Protein AF-A0AAW6WTD7-F1 (afdb_monomer_lite)

Sequence (262 aa):
MKETPKGSESLPPLLDGSRTNKSDFEWIEYFNRTVDDARLFCNLTRDSELQEECISRLREMRRECAEVKKNALDQVNEDFANILLGFECVVDSLRHELRMWIALKEGQPDAAWDRLISAQEAGRAAVRAHQGFSALTEHVERLDCIEKVVFPPQVFVSTGFIVGSQECSICGTEYGDCDHLEGIPYNGEFCLVLPKRTAIDHVAIVDDPRDRRCRITTVPTDQGSRNRMTWKLESSASGSTGSMAATGRILIASSTGSGDDI

Radius of gyration: 22.53 Å; chains: 1; bounding box: 50×73×54 Å

Foldseek 3Di:
DDDDDDDPPDDDDDDDDDLDDDDLVRLVVSLVVLLVVLVVLLDLPHDLVVLVVSLVSLVVNLVSLVVVLVVCLVVVNQQSLLLSLLSNLSSLLSSLSSVLSVCVVVVNNLSSVLSLLRNLVSLVLSVQSHVVSVVSVVVSVVSVVCCPPVWDDFWAKEWDKDFPFKAWPVPRDTPPVDPADASHDTSNDGTHIHTPPIDTDDMDTDDDYPRPNQTQQWDQDPQAIAGRGPRDHDHDDDDDDDDPDPPRPGPPDDPPPPDDDD

Structure (mmCIF, N/CA/C/O backbone):
data_AF-A0AAW6WTD7-F1
#
_entry.id   AF-A0AAW6WTD7-F1
#
loop_
_atom_site.group_PDB
_atom_site.id
_atom_site.type_symbol
_atom_site.label_atom_id
_atom_site.label_alt_id
_atom_site.label_comp_id
_atom_site.label_asym_id
_atom_site.label_entity_id
_atom_site.label_seq_id
_atom_site.pdbx_PDB_ins_code
_atom_site.Cartn_x
_atom_site.Cartn_y
_atom_site.Cartn_z
_atom_site.occupancy
_atom_site.B_iso_or_equiv
_atom_site.auth_seq_id
_atom_site.auth_comp_id
_atom_site.auth_asym_id
_atom_site.auth_atom_id
_atom_site.pdbx_PDB_model_num
ATOM 1 N N . MET A 1 1 ? 32.749 42.446 -4.465 1.00 40.12 1 MET A N 1
ATOM 2 C CA . MET A 1 1 ? 31.403 42.324 -3.868 1.00 40.12 1 MET A CA 1
ATOM 3 C C . MET A 1 1 ? 30.496 41.664 -4.890 1.00 40.12 1 MET A C 1
ATOM 5 O O . MET A 1 1 ? 30.138 42.300 -5.870 1.00 40.12 1 MET A O 1
ATOM 9 N N . LYS A 1 2 ? 30.234 40.367 -4.730 1.00 39.62 2 LYS A N 1
ATOM 10 C CA . LYS A 1 2 ? 29.165 39.652 -5.432 1.00 39.62 2 LYS A CA 1
ATOM 11 C C . LYS A 1 2 ? 28.368 38.963 -4.337 1.00 39.62 2 LYS A C 1
ATOM 13 O O . LYS A 1 2 ? 28.913 38.117 -3.635 1.00 39.62 2 LYS A O 1
ATOM 18 N N . GLU A 1 3 ? 27.157 39.451 -4.128 1.00 35.62 3 GLU A N 1
ATOM 19 C CA . GLU A 1 3 ? 26.216 38.931 -3.148 1.00 35.62 3 GLU A CA 1
ATOM 20 C C . GLU A 1 3 ? 25.732 37.552 -3.603 1.00 35.62 3 GLU A C 1
ATOM 22 O O . GLU A 1 3 ? 25.324 37.362 -4.749 1.00 35.62 3 GLU A O 1
ATOM 27 N N . THR A 1 4 ? 25.838 36.578 -2.709 1.00 35.97 4 THR A N 1
ATOM 28 C CA . THR A 1 4 ? 25.211 35.262 -2.819 1.00 35.97 4 THR A CA 1
ATOM 29 C C . THR A 1 4 ? 23.729 35.380 -2.455 1.00 35.97 4 THR A C 1
ATOM 31 O O . THR A 1 4 ? 23.409 36.031 -1.455 1.00 35.97 4 THR A O 1
ATOM 34 N N . PRO A 1 5 ? 22.803 34.748 -3.197 1.00 40.75 5 PRO A N 1
ATOM 35 C CA . PRO A 1 5 ? 21.407 34.742 -2.802 1.00 40.75 5 PRO A CA 1
ATOM 36 C C . PRO A 1 5 ? 21.217 33.757 -1.644 1.00 40.75 5 PRO A C 1
ATOM 38 O O . PRO A 1 5 ? 21.419 32.551 -1.778 1.00 40.75 5 PRO A O 1
ATOM 41 N N . LYS A 1 6 ? 20.839 34.303 -0.485 1.00 45.38 6 LYS A N 1
ATOM 42 C CA . LYS A 1 6 ? 20.178 33.568 0.595 1.00 45.38 6 LYS A CA 1
ATOM 43 C C . LYS A 1 6 ? 18.791 33.163 0.102 1.00 45.38 6 LYS A C 1
ATOM 45 O O . LYS A 1 6 ? 18.021 34.025 -0.306 1.00 45.38 6 LYS A O 1
ATOM 50 N N . GLY A 1 7 ? 18.485 31.875 0.169 1.00 35.81 7 GLY A N 1
ATOM 51 C CA . GLY A 1 7 ? 17.182 31.343 -0.217 1.00 35.81 7 GLY A CA 1
ATOM 52 C C . GLY A 1 7 ? 17.028 29.873 0.146 1.00 35.81 7 GLY A C 1
ATOM 53 O O . GLY A 1 7 ? 16.634 29.081 -0.696 1.00 35.81 7 GLY A O 1
ATOM 54 N N . SER A 1 8 ? 17.386 29.490 1.374 1.00 37.62 8 SER A N 1
ATOM 55 C CA . SER A 1 8 ? 16.854 28.269 1.982 1.00 37.62 8 SER A CA 1
ATOM 56 C C . SER A 1 8 ? 15.535 28.647 2.656 1.00 37.62 8 SER A 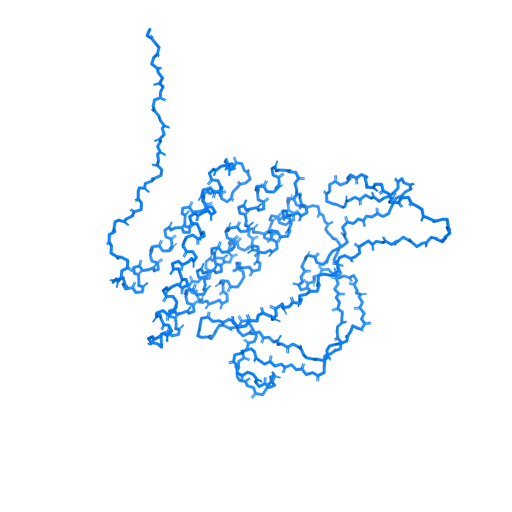C 1
ATOM 58 O O . SER A 1 8 ? 15.515 28.998 3.838 1.00 37.62 8 SER A O 1
ATOM 60 N N . GLU A 1 9 ? 14.443 28.664 1.896 1.00 39.81 9 GLU A N 1
ATOM 61 C CA . GLU A 1 9 ? 13.108 28.639 2.495 1.00 39.81 9 GLU A CA 1
ATOM 62 C C . GLU A 1 9 ? 12.924 27.252 3.112 1.00 39.81 9 GLU A C 1
ATOM 64 O O . GLU A 1 9 ? 12.511 26.297 2.461 1.00 39.81 9 GLU A O 1
ATOM 69 N N . SER A 1 10 ? 13.333 27.126 4.374 1.00 47.53 10 SER A N 1
ATOM 70 C CA . SER A 1 10 ? 12.969 25.991 5.209 1.00 47.53 10 SER A CA 1
ATOM 71 C C . SER A 1 10 ? 11.447 25.889 5.236 1.00 47.53 10 SER A C 1
ATOM 73 O O . SER A 1 10 ? 10.773 26.892 5.489 1.00 47.53 10 SER A O 1
ATOM 75 N N . LEU A 1 11 ? 10.933 24.682 4.996 1.00 45.28 11 LEU A N 1
ATOM 76 C CA . LEU A 1 11 ? 9.529 24.319 5.182 1.00 45.28 11 LEU A CA 1
ATOM 77 C C . LEU A 1 11 ? 8.975 24.915 6.493 1.00 45.28 11 LEU A C 1
ATOM 79 O O . LEU A 1 11 ? 9.713 24.992 7.482 1.00 45.28 11 LEU A O 1
ATOM 83 N N . PRO A 1 12 ? 7.699 25.346 6.512 1.00 36.41 12 PRO A N 1
ATOM 84 C CA . PRO A 1 12 ? 7.117 26.023 7.662 1.00 36.41 12 PRO A CA 1
ATOM 85 C C . PRO A 1 12 ? 7.284 25.181 8.938 1.00 36.41 12 PRO A C 1
ATOM 87 O O . PRO A 1 12 ? 7.131 23.957 8.889 1.00 36.41 12 PRO A O 1
ATOM 90 N N . PRO A 1 13 ? 7.613 25.817 10.077 1.00 38.03 13 PRO A N 1
ATOM 91 C CA . PRO A 1 13 ? 7.869 25.101 11.316 1.00 38.03 13 PRO A CA 1
ATOM 92 C C . PRO A 1 13 ? 6.621 24.334 11.764 1.00 38.03 13 PRO A C 1
ATOM 94 O O . PRO A 1 13 ? 5.505 24.861 11.727 1.00 38.03 13 PRO A O 1
ATOM 97 N N . LEU A 1 14 ? 6.826 23.086 12.203 1.00 48.53 14 LEU A N 1
ATOM 98 C CA . LEU A 1 14 ? 5.798 22.304 12.884 1.00 48.53 14 LEU A CA 1
ATOM 99 C C . LEU A 1 14 ? 5.314 23.072 14.119 1.00 48.53 14 LEU A C 1
ATOM 101 O O . LEU A 1 14 ? 6.116 23.606 14.885 1.00 48.53 14 LEU A O 1
ATOM 105 N N . LEU A 1 15 ? 3.993 23.098 14.295 1.00 48.41 15 LEU A N 1
ATOM 106 C CA . LEU A 1 15 ? 3.326 23.696 15.446 1.00 48.41 15 LEU A CA 1
ATOM 107 C C . LEU A 1 15 ? 3.919 23.183 16.769 1.00 48.41 15 LEU A C 1
ATOM 109 O O . LEU A 1 15 ? 4.105 21.983 16.978 1.00 48.41 15 LEU A O 1
ATOM 113 N N . ASP A 1 16 ? 4.183 24.153 17.634 1.00 44.06 16 ASP A N 1
ATOM 114 C CA . ASP A 1 16 ? 4.734 24.087 18.982 1.00 44.06 16 ASP A CA 1
ATOM 115 C C . ASP A 1 16 ? 3.846 23.295 19.974 1.00 44.06 16 ASP A C 1
ATOM 117 O O . ASP A 1 16 ? 2.627 23.458 20.017 1.00 44.06 16 ASP A O 1
ATOM 121 N N . GLY A 1 17 ? 4.473 22.468 20.820 1.00 43.09 17 GLY A N 1
ATOM 122 C CA . GLY A 1 17 ? 4.348 22.694 22.267 1.00 43.09 17 GLY A CA 1
ATOM 123 C C . GLY A 1 17 ? 3.584 21.719 23.164 1.00 43.09 17 GLY A C 1
ATOM 124 O O . GLY A 1 17 ? 4.051 21.478 24.275 1.00 43.09 17 GLY A O 1
ATOM 125 N N . SER A 1 18 ? 2.454 21.124 22.772 1.00 44.62 18 SER A N 1
ATOM 126 C CA . SER A 1 18 ? 1.682 20.266 23.701 1.00 44.62 18 SER A CA 1
ATOM 127 C C . SER A 1 18 ? 1.165 18.985 23.045 1.00 44.62 18 SER A C 1
ATOM 129 O O . SER A 1 18 ? 0.042 18.878 22.560 1.00 44.62 18 SER A O 1
ATOM 131 N N . ARG A 1 19 ? 2.010 17.949 23.047 1.00 55.81 19 ARG A N 1
ATOM 132 C CA . ARG A 1 19 ? 1.717 16.639 22.433 1.00 55.81 19 ARG A CA 1
ATOM 133 C C . ARG A 1 19 ? 0.694 15.776 23.192 1.00 55.81 19 ARG A C 1
ATOM 135 O O . ARG A 1 19 ? 0.443 14.656 22.772 1.00 55.81 19 ARG A O 1
ATOM 142 N N . THR A 1 20 ? 0.106 16.250 24.292 1.00 55.03 20 THR A N 1
ATOM 143 C CA . THR A 1 20 ? -0.606 15.379 25.249 1.00 55.03 20 THR A CA 1
ATOM 144 C C . THR A 1 20 ? -2.081 15.706 25.485 1.00 55.03 20 THR A C 1
ATOM 146 O O . THR A 1 20 ? -2.680 15.083 26.353 1.00 55.03 20 THR A O 1
ATOM 149 N N . ASN A 1 21 ? -2.694 16.643 24.747 1.00 67.25 21 ASN A N 1
ATOM 150 C CA . ASN A 1 21 ? -4.094 17.020 25.008 1.00 67.25 21 ASN A CA 1
ATOM 151 C C . ASN A 1 21 ? -4.885 17.452 23.759 1.00 67.25 21 ASN A C 1
ATOM 153 O O . ASN A 1 21 ? -5.680 18.385 23.816 1.00 67.25 21 ASN A O 1
ATOM 157 N N . LYS A 1 22 ? -4.631 16.802 22.620 1.00 83.88 22 LYS A N 1
ATOM 158 C CA . LYS A 1 22 ? -5.426 16.995 21.401 1.00 83.88 22 LYS A CA 1
ATOM 159 C C . LYS A 1 22 ? -6.659 16.095 21.434 1.00 83.88 22 LYS A C 1
ATOM 161 O O . LYS A 1 22 ? -6.548 14.917 21.769 1.00 83.88 22 LYS A O 1
ATOM 166 N N . SER A 1 23 ? -7.799 16.647 21.043 1.00 91.88 23 SER A N 1
ATOM 167 C CA . SER A 1 23 ? -9.002 15.893 20.692 1.00 91.88 23 SER A CA 1
ATOM 168 C C . SER A 1 23 ? -8.795 15.056 19.424 1.00 91.88 23 SER A C 1
ATOM 170 O O . SER A 1 23 ? -7.903 15.333 18.617 1.00 91.88 23 SER A O 1
ATOM 172 N N . ASP A 1 24 ? -9.662 14.064 19.212 1.00 93.00 24 ASP A N 1
ATOM 173 C CA . ASP A 1 24 ? -9.665 13.218 18.011 1.00 93.00 24 ASP A CA 1
ATOM 174 C C . ASP A 1 24 ? -9.700 14.066 16.726 1.00 93.00 24 ASP A C 1
ATOM 176 O O . ASP A 1 24 ? -8.956 13.813 15.778 1.00 93.00 24 ASP A O 1
ATOM 180 N N . PHE A 1 25 ? -10.498 15.140 16.722 1.00 94.00 25 PHE A N 1
ATOM 181 C CA . PHE A 1 25 ? -10.607 16.068 15.594 1.00 94.00 25 PHE A CA 1
ATOM 182 C C . PHE A 1 25 ? -9.288 16.799 15.298 1.00 94.00 25 PHE A C 1
ATOM 184 O O . PHE A 1 25 ? -8.865 16.869 14.144 1.00 94.00 25 PHE A O 1
ATOM 191 N N . GLU A 1 26 ? -8.601 17.302 16.326 1.00 94.94 26 GLU A N 1
ATOM 192 C CA . GLU A 1 26 ? -7.315 17.996 16.164 1.00 94.94 26 GLU A CA 1
ATOM 193 C C . GLU A 1 26 ? -6.207 17.056 15.667 1.00 94.94 26 GLU A C 1
ATOM 195 O O . GLU A 1 26 ? -5.309 17.480 14.931 1.00 94.94 26 GLU A O 1
ATOM 200 N N . TRP A 1 27 ? -6.261 15.774 16.044 1.00 95.62 27 TRP A N 1
ATOM 201 C CA . TRP A 1 27 ? -5.379 14.749 15.487 1.00 95.62 27 TRP A CA 1
ATOM 202 C C . TRP A 1 27 ? -5.662 14.495 14.010 1.00 95.62 27 TRP A C 1
ATOM 204 O O . TRP A 1 27 ? -4.731 14.516 13.204 1.00 95.62 27 TRP A O 1
ATOM 214 N N . ILE A 1 28 ? -6.932 14.314 13.644 1.00 96.19 28 ILE A N 1
ATOM 215 C CA . ILE A 1 28 ? -7.353 14.104 12.253 1.00 96.19 28 ILE A CA 1
ATOM 216 C C . ILE A 1 28 ? -6.917 15.283 11.372 1.00 96.19 28 ILE A C 1
ATOM 218 O O . ILE A 1 28 ? -6.338 15.070 10.307 1.00 96.19 28 ILE A O 1
ATOM 222 N N . GLU A 1 29 ? -7.130 16.525 11.814 1.00 95.69 29 GLU A N 1
ATOM 223 C CA . GLU A 1 29 ? -6.722 17.720 11.064 1.00 95.69 29 GLU A CA 1
ATOM 224 C C . GLU A 1 29 ? -5.197 17.791 10.885 1.00 95.69 29 GLU A C 1
ATOM 226 O O . GLU A 1 29 ? -4.693 18.040 9.785 1.00 95.69 29 GLU A O 1
ATOM 231 N N . TYR A 1 30 ? -4.447 17.520 11.955 1.00 95.00 30 TYR A N 1
ATOM 232 C CA . TYR A 1 30 ? -2.987 17.479 11.917 1.00 95.00 30 TYR A CA 1
ATOM 233 C C . TYR A 1 30 ? -2.455 16.441 10.915 1.00 95.00 30 TYR A C 1
ATOM 235 O O . TYR A 1 30 ? -1.546 16.737 10.128 1.00 95.00 30 TYR A O 1
ATOM 243 N N . PHE A 1 31 ? -3.034 15.241 10.918 1.00 96.56 31 PHE A N 1
ATOM 244 C CA . PHE A 1 31 ? -2.653 14.168 10.009 1.00 96.56 31 PHE A CA 1
ATOM 245 C C . PHE A 1 31 ? -3.035 14.473 8.559 1.00 96.56 31 PHE A C 1
ATOM 247 O O . PHE A 1 31 ? -2.198 14.303 7.671 1.00 96.56 31 PHE A O 1
ATOM 254 N N . ASN A 1 32 ? -4.232 15.011 8.314 1.00 96.31 32 ASN A N 1
ATOM 255 C CA . ASN A 1 32 ? -4.661 15.425 6.977 1.00 96.31 32 ASN A CA 1
ATOM 256 C C . ASN A 1 32 ? -3.717 16.466 6.367 1.00 96.31 32 ASN A C 1
ATOM 258 O O . ASN A 1 32 ? -3.263 16.292 5.238 1.00 96.31 32 ASN A O 1
ATOM 262 N N . ARG A 1 33 ? -3.325 17.493 7.133 1.00 95.94 33 ARG A N 1
ATOM 263 C CA . ARG A 1 33 ? -2.370 18.502 6.648 1.00 95.94 33 ARG A CA 1
ATOM 264 C C . ARG A 1 33 ? -1.026 17.885 6.254 1.00 95.94 33 ARG A C 1
ATOM 266 O O . ARG A 1 33 ? -0.450 18.247 5.234 1.00 95.94 33 ARG A O 1
ATOM 273 N N . THR A 1 34 ? -0.536 16.930 7.042 1.00 95.06 34 THR A N 1
ATOM 274 C CA . THR A 1 34 ? 0.733 16.245 6.751 1.00 95.06 34 THR A CA 1
ATOM 275 C C . THR A 1 34 ? 0.638 15.378 5.491 1.00 95.06 34 THR A C 1
ATOM 277 O O . THR A 1 34 ? 1.577 15.331 4.696 1.00 95.06 34 THR A O 1
ATOM 280 N N . VAL A 1 35 ? -0.507 14.725 5.279 1.00 95.88 35 VAL A N 1
ATOM 281 C CA . VAL A 1 35 ? -0.815 13.959 4.062 1.00 95.88 35 VAL A CA 1
ATOM 282 C C . VAL A 1 35 ? -0.861 14.863 2.830 1.00 95.88 35 VAL A C 1
ATOM 284 O O . VAL A 1 35 ? -0.268 14.522 1.804 1.00 95.88 35 VAL A O 1
ATOM 287 N N . ASP A 1 36 ? -1.515 16.020 2.921 1.00 94.94 36 ASP A N 1
ATOM 288 C CA . ASP A 1 36 ? -1.628 16.957 1.801 1.00 94.94 36 ASP A CA 1
ATOM 289 C C . ASP A 1 36 ? -0.276 17.566 1.410 1.00 94.94 36 ASP A C 1
ATOM 291 O O . ASP A 1 36 ? 0.057 17.597 0.222 1.00 94.94 36 ASP A O 1
ATOM 295 N N . ASP A 1 37 ? 0.557 17.929 2.389 1.00 94.94 37 ASP A N 1
ATOM 296 C CA . ASP A 1 37 ? 1.942 18.346 2.145 1.00 94.94 37 ASP A CA 1
ATOM 297 C C . ASP A 1 37 ? 2.735 17.258 1.400 1.00 94.94 37 ASP A C 1
ATOM 299 O O . ASP A 1 37 ? 3.458 17.536 0.439 1.00 94.94 37 ASP A O 1
ATOM 303 N N . ALA A 1 38 ? 2.603 15.999 1.828 1.00 96.81 38 ALA A N 1
ATOM 304 C CA . ALA A 1 38 ? 3.354 14.883 1.261 1.00 96.81 38 ALA A CA 1
ATOM 305 C C . ALA A 1 38 ? 2.978 14.580 -0.199 1.00 96.81 38 ALA A C 1
ATOM 307 O O . ALA A 1 38 ? 3.836 14.216 -1.013 1.00 96.81 38 ALA A O 1
ATOM 308 N N . ARG A 1 39 ? 1.709 14.782 -0.569 1.00 94.62 39 ARG A N 1
ATOM 309 C CA . ARG A 1 39 ? 1.214 14.571 -1.941 1.00 94.62 39 ARG A CA 1
ATOM 310 C C . ARG A 1 39 ? 1.928 15.445 -2.972 1.00 94.62 39 ARG A C 1
ATOM 312 O O . ARG A 1 39 ? 2.107 15.010 -4.110 1.00 94.62 39 ARG A O 1
ATOM 319 N N . LEU A 1 40 ? 2.416 16.627 -2.590 1.00 95.19 40 LEU A N 1
ATOM 320 C CA . LEU A 1 40 ? 3.172 17.516 -3.484 1.00 95.19 40 LEU A CA 1
ATOM 321 C C . LEU A 1 40 ? 4.446 16.855 -4.041 1.00 95.19 40 LEU A C 1
ATOM 323 O O . LEU A 1 40 ? 4.872 17.156 -5.166 1.00 95.19 40 LEU A O 1
ATOM 327 N N . PHE A 1 41 ? 5.026 15.926 -3.278 1.00 97.81 41 PHE A N 1
ATOM 328 C CA . PHE A 1 41 ? 6.267 15.226 -3.603 1.00 97.81 41 PHE A CA 1
ATOM 329 C C . PHE A 1 41 ? 6.052 13.907 -4.362 1.00 97.81 41 PHE A C 1
ATOM 331 O O . PHE A 1 41 ? 7.014 13.343 -4.885 1.00 97.81 41 PHE A O 1
ATOM 338 N N . CYS A 1 42 ? 4.806 13.441 -4.490 1.00 96.31 42 CYS A N 1
ATOM 339 C CA . CYS A 1 42 ? 4.419 12.170 -5.115 1.00 96.31 42 CYS A CA 1
ATOM 340 C C . CYS A 1 42 ? 4.441 12.224 -6.658 1.00 96.31 42 CYS A C 1
ATOM 342 O O . CYS A 1 42 ? 3.468 11.902 -7.335 1.00 96.31 42 CYS A O 1
ATOM 344 N N . ASN A 1 43 ? 5.553 12.691 -7.228 1.00 95.81 43 ASN A N 1
ATOM 345 C CA . ASN A 1 43 ? 5.767 12.814 -8.667 1.00 95.81 43 ASN A CA 1
ATOM 346 C C . ASN A 1 43 ? 7.216 12.474 -9.034 1.00 95.81 43 ASN A C 1
ATOM 348 O O . ASN A 1 43 ? 8.147 12.880 -8.337 1.00 95.81 43 ASN A O 1
ATOM 352 N N . LEU A 1 44 ? 7.413 11.817 -10.182 1.00 97.31 44 LEU A N 1
ATOM 353 C CA . LEU A 1 44 ? 8.738 11.413 -10.673 1.00 97.31 44 LEU A CA 1
ATOM 354 C C . LEU A 1 44 ? 9.723 12.587 -10.798 1.00 97.31 44 LEU A C 1
ATOM 356 O O . LEU A 1 44 ? 10.910 12.422 -10.552 1.00 97.31 44 LEU A O 1
ATOM 360 N N . THR A 1 45 ? 9.247 13.769 -11.185 1.00 97.56 45 THR A N 1
ATOM 361 C CA . THR A 1 45 ? 10.091 14.935 -11.498 1.00 97.56 45 THR A CA 1
ATOM 362 C C . THR A 1 45 ? 10.515 15.755 -10.283 1.00 97.56 45 THR A C 1
ATOM 364 O O . THR A 1 45 ? 11.263 16.718 -10.433 1.00 97.56 45 THR A O 1
ATOM 367 N N . ARG A 1 46 ? 10.029 15.422 -9.083 1.00 97.94 46 ARG A N 1
ATOM 368 C CA . ARG A 1 46 ? 10.409 16.130 -7.853 1.00 97.94 46 ARG A CA 1
ATOM 369 C C . ARG A 1 46 ? 11.849 15.818 -7.479 1.00 97.94 46 ARG A C 1
ATOM 371 O O . ARG A 1 46 ? 12.390 14.814 -7.919 1.00 97.94 46 ARG A O 1
ATOM 378 N N . ASP A 1 47 ? 12.468 16.672 -6.680 1.00 98.31 47 ASP A N 1
ATOM 379 C CA . ASP A 1 47 ? 13.822 16.429 -6.188 1.00 98.31 47 ASP A CA 1
ATOM 380 C C . ASP A 1 47 ? 13.863 15.210 -5.243 1.00 98.31 47 ASP A C 1
ATOM 382 O O . ASP A 1 47 ? 12.915 14.977 -4.492 1.00 98.31 47 ASP A O 1
ATOM 386 N N . SER A 1 48 ? 14.919 14.396 -5.323 1.00 98.44 48 SER A N 1
ATOM 387 C CA . SER A 1 48 ? 15.029 13.169 -4.519 1.00 98.44 48 SER A CA 1
ATOM 388 C C . SER A 1 48 ? 15.338 13.443 -3.047 1.00 98.44 48 SER A C 1
ATOM 390 O O . SER A 1 48 ? 14.826 12.721 -2.196 1.00 98.44 48 SER A O 1
ATOM 392 N N . GLU A 1 49 ? 16.122 14.477 -2.732 1.00 98.25 49 GLU A N 1
ATOM 393 C CA . GLU A 1 49 ? 16.439 14.841 -1.345 1.00 98.25 49 GLU A CA 1
ATOM 394 C C . GLU A 1 49 ? 15.165 15.312 -0.635 1.00 98.25 49 GLU A C 1
ATOM 396 O O . GLU A 1 49 ? 14.825 14.803 0.433 1.00 98.25 49 GLU A O 1
ATOM 401 N N . LEU A 1 50 ? 14.365 16.158 -1.294 1.00 98.31 50 LEU A N 1
ATOM 402 C CA . LEU A 1 50 ? 13.060 16.588 -0.774 1.00 98.31 50 LEU A CA 1
ATOM 403 C C . LEU A 1 50 ? 12.067 15.424 -0.600 1.00 98.31 50 LEU A C 1
ATOM 405 O O . LEU A 1 50 ? 11.260 15.418 0.333 1.00 98.31 50 LEU A O 1
ATOM 409 N N . GLN A 1 51 ? 12.105 14.421 -1.482 1.00 98.56 51 GLN A N 1
ATOM 410 C CA . GLN A 1 51 ? 11.289 13.213 -1.319 1.00 98.56 51 GLN A CA 1
ATOM 411 C C . GLN A 1 51 ? 11.732 12.382 -0.105 1.00 98.56 51 GLN A C 1
ATOM 413 O O . GLN A 1 51 ? 10.873 11.887 0.625 1.00 98.56 51 GLN A O 1
ATOM 418 N N . GLU A 1 52 ? 13.035 12.257 0.158 1.00 98.50 52 GLU A N 1
ATOM 419 C CA . GLU A 1 52 ? 13.556 11.562 1.346 1.00 98.50 52 GLU A CA 1
ATOM 420 C C . GLU A 1 52 ? 13.250 12.306 2.655 1.00 98.50 52 GLU A C 1
ATOM 422 O O . GLU A 1 52 ? 12.884 11.686 3.664 1.00 98.50 52 GLU A O 1
ATOM 427 N N . GLU A 1 53 ? 13.310 13.639 2.647 1.00 98.25 53 GLU A N 1
ATOM 428 C CA . GLU A 1 53 ? 12.843 14.467 3.764 1.00 98.25 53 GLU A CA 1
ATOM 429 C C . GLU A 1 53 ? 11.351 14.234 4.038 1.00 98.25 53 GLU A C 1
ATOM 431 O O . GLU A 1 53 ? 10.944 14.006 5.182 1.00 98.25 53 GLU A O 1
ATOM 436 N N . CYS A 1 54 ? 10.530 14.200 2.983 1.00 98.44 54 CYS A N 1
ATOM 437 C CA . CYS A 1 54 ? 9.108 13.888 3.087 1.00 98.44 54 CYS A CA 1
ATOM 438 C C . CYS A 1 54 ? 8.865 12.478 3.658 1.00 98.44 54 CYS A C 1
ATOM 440 O O . CYS A 1 54 ? 8.063 12.314 4.580 1.00 98.44 54 CYS A O 1
ATOM 442 N N . ILE A 1 55 ? 9.607 11.462 3.197 1.00 98.56 55 ILE A N 1
ATOM 443 C CA . ILE A 1 55 ? 9.544 10.099 3.753 1.00 98.56 55 ILE A CA 1
ATOM 444 C C . ILE A 1 55 ? 9.889 10.101 5.248 1.00 98.56 55 ILE A C 1
ATOM 446 O O . ILE A 1 55 ? 9.294 9.339 6.016 1.00 98.56 55 ILE A O 1
ATOM 450 N N . SER A 1 56 ? 10.848 10.923 5.673 1.00 98.12 56 SER A N 1
ATOM 451 C CA . SER A 1 56 ? 11.253 11.037 7.077 1.00 98.12 56 SER A CA 1
ATOM 452 C C . SER A 1 56 ? 10.150 11.659 7.937 1.00 98.12 56 SER A C 1
ATOM 454 O O . SER A 1 56 ? 9.785 11.066 8.952 1.00 98.12 56 SER A O 1
ATOM 456 N N . ARG A 1 57 ? 9.512 12.739 7.470 1.00 97.38 57 ARG A N 1
ATOM 457 C CA . ARG A 1 57 ? 8.318 13.324 8.117 1.00 97.38 57 ARG A CA 1
ATOM 458 C C . ARG A 1 57 ? 7.170 12.318 8.226 1.00 97.38 57 ARG A C 1
ATOM 460 O O . ARG A 1 57 ? 6.560 12.172 9.280 1.00 97.38 57 ARG A O 1
ATOM 467 N N . LEU A 1 58 ? 6.906 11.564 7.159 1.00 98.25 58 LEU A N 1
ATOM 468 C CA . LEU A 1 58 ? 5.879 10.519 7.155 1.00 98.25 58 LEU A CA 1
ATOM 469 C C . LEU A 1 58 ? 6.199 9.382 8.144 1.00 98.25 58 LEU A C 1
ATOM 471 O O . LEU A 1 58 ? 5.297 8.844 8.780 1.00 98.25 58 LEU A O 1
ATOM 475 N N . ARG A 1 59 ? 7.476 9.011 8.325 1.00 97.62 59 ARG A N 1
ATOM 476 C CA . ARG A 1 59 ? 7.877 8.032 9.357 1.00 97.62 59 ARG A CA 1
ATOM 477 C C . ARG A 1 59 ? 7.589 8.540 10.769 1.00 97.62 59 ARG A C 1
ATOM 479 O O . ARG A 1 59 ? 7.184 7.743 11.609 1.00 97.62 59 ARG A O 1
ATOM 486 N N . GLU A 1 60 ? 7.822 9.822 11.031 1.00 96.75 60 GLU A N 1
ATOM 487 C CA . GLU A 1 60 ? 7.506 10.441 12.322 1.00 96.75 60 GLU A CA 1
ATOM 488 C C . GLU A 1 60 ? 5.997 10.456 12.560 1.00 96.75 60 GLU A C 1
ATOM 490 O O . GLU A 1 60 ? 5.549 9.927 13.575 1.00 96.75 60 GLU A O 1
ATOM 495 N N . MET A 1 61 ? 5.213 10.908 11.576 1.00 96.00 61 MET A N 1
ATOM 496 C CA . MET A 1 61 ? 3.749 10.861 11.633 1.00 96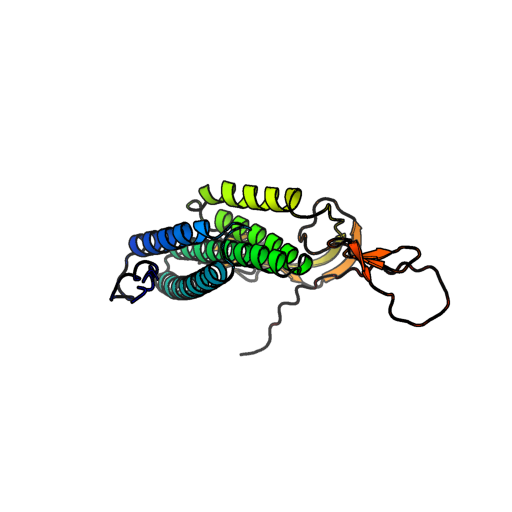.00 61 MET A CA 1
ATOM 497 C C . MET A 1 61 ? 3.226 9.445 11.908 1.00 96.00 61 MET A C 1
ATOM 499 O O . MET A 1 61 ? 2.306 9.283 12.703 1.00 96.00 61 MET A O 1
ATOM 503 N N . ARG A 1 62 ? 3.811 8.404 11.297 1.00 96.75 62 ARG A N 1
ATOM 504 C CA . ARG A 1 62 ? 3.412 7.012 11.572 1.00 96.75 62 ARG A CA 1
ATOM 505 C C . ARG A 1 62 ? 3.617 6.630 13.038 1.00 96.75 62 ARG A C 1
ATOM 507 O O . ARG A 1 62 ? 2.774 5.940 13.599 1.00 96.75 62 ARG A O 1
ATOM 514 N N . ARG A 1 63 ? 4.734 7.045 13.646 1.00 96.31 63 ARG A N 1
ATOM 515 C CA . ARG A 1 63 ? 5.011 6.773 15.067 1.00 96.31 63 ARG A CA 1
ATOM 516 C C . ARG A 1 63 ? 4.000 7.483 15.959 1.00 96.31 63 ARG A C 1
ATOM 518 O O . ARG A 1 63 ? 3.432 6.847 16.835 1.00 96.31 63 ARG A O 1
ATOM 525 N N . GLU A 1 64 ? 3.729 8.756 15.681 1.00 95.38 64 GLU A N 1
ATOM 526 C CA . GLU A 1 64 ? 2.713 9.529 16.403 1.00 95.38 64 GLU A CA 1
ATOM 527 C C . GLU A 1 64 ? 1.326 8.887 16.262 1.00 95.38 64 GLU A C 1
ATOM 529 O O . GLU A 1 64 ? 0.613 8.731 17.246 1.00 95.38 64 GLU A O 1
ATOM 534 N N . CYS A 1 65 ? 0.961 8.441 15.058 1.00 95.31 65 CYS A N 1
ATOM 535 C CA . CYS A 1 65 ? -0.302 7.753 14.807 1.00 95.31 65 CYS A CA 1
ATOM 536 C C . CYS A 1 65 ? -0.430 6.463 15.634 1.00 95.31 65 CYS A C 1
ATOM 538 O O . CYS A 1 65 ? -1.456 6.258 16.279 1.00 95.31 65 CYS A O 1
ATOM 540 N N . ALA A 1 66 ? 0.630 5.652 15.701 1.00 95.06 66 ALA A N 1
ATOM 541 C CA . ALA A 1 66 ? 0.653 4.429 16.503 1.00 95.06 66 ALA A CA 1
ATOM 542 C C . ALA A 1 66 ? 0.524 4.708 18.015 1.00 95.06 66 ALA A C 1
ATOM 544 O O . ALA A 1 66 ? -0.193 3.996 18.720 1.00 95.06 66 ALA A O 1
ATOM 545 N N . GLU A 1 67 ? 1.180 5.758 18.518 1.00 94.81 67 GLU A N 1
ATOM 546 C CA . GLU A 1 67 ? 1.066 6.186 19.920 1.00 94.81 67 GLU A CA 1
ATOM 547 C C . GLU A 1 67 ? -0.359 6.645 20.257 1.00 94.81 67 GLU A C 1
ATOM 549 O O . GLU A 1 67 ? -0.929 6.229 21.267 1.00 94.81 67 GLU A O 1
ATOM 554 N N . VAL A 1 68 ? -0.970 7.457 19.390 1.00 95.44 68 VAL A N 1
ATOM 555 C CA . VAL A 1 68 ? -2.354 7.922 19.567 1.00 95.44 68 VAL A CA 1
ATOM 556 C C . VAL A 1 68 ? -3.338 6.755 19.461 1.00 95.44 68 VAL A C 1
ATOM 558 O O . VAL A 1 68 ? -4.286 6.691 20.242 1.00 95.44 68 VAL A O 1
ATOM 561 N N . LYS A 1 69 ? -3.087 5.790 18.566 1.00 95.88 69 LYS A N 1
ATOM 562 C CA . LYS A 1 69 ? -3.929 4.597 18.400 1.00 95.88 69 LYS A CA 1
ATOM 563 C C . LYS A 1 69 ? -3.950 3.759 19.666 1.00 95.88 69 LYS A C 1
ATOM 565 O O . LYS A 1 69 ? -5.019 3.342 20.098 1.00 95.88 69 LYS A O 1
ATOM 570 N N . LYS A 1 70 ? -2.797 3.586 20.314 1.00 94.25 70 LYS A N 1
ATOM 571 C CA . LYS A 1 70 ? -2.718 2.907 21.610 1.00 94.25 70 LYS A CA 1
ATOM 572 C C . LYS A 1 70 ? -3.588 3.594 22.670 1.00 94.25 70 LYS A C 1
ATOM 574 O O . LYS A 1 70 ? -4.357 2.921 23.345 1.00 94.25 70 LYS A O 1
ATOM 579 N N . ASN A 1 71 ? -3.535 4.924 22.757 1.00 91.88 71 ASN A N 1
ATOM 580 C CA . ASN A 1 71 ? -4.376 5.674 23.696 1.00 91.88 71 ASN A CA 1
ATOM 581 C C . ASN A 1 71 ? -5.876 5.532 23.380 1.00 91.88 71 ASN A C 1
ATOM 583 O O . ASN A 1 71 ? -6.686 5.455 24.301 1.00 91.88 71 ASN A O 1
ATOM 587 N N . ALA A 1 72 ? -6.254 5.488 22.098 1.00 93.00 72 ALA A N 1
ATOM 588 C CA . ALA A 1 72 ? -7.638 5.262 21.682 1.00 93.00 72 ALA A CA 1
ATOM 589 C C . ALA A 1 72 ? -8.140 3.871 22.110 1.00 93.00 72 ALA A C 1
ATOM 591 O O . ALA A 1 72 ? -9.265 3.743 22.593 1.00 93.00 72 ALA A O 1
ATOM 592 N N . LEU A 1 73 ? -7.288 2.846 22.007 1.00 92.38 73 LEU A N 1
ATOM 593 C CA . LEU A 1 73 ? -7.593 1.488 22.467 1.00 92.38 73 LEU A CA 1
ATOM 594 C C . LEU A 1 73 ? -7.739 1.406 23.988 1.00 92.38 73 LEU A C 1
ATOM 596 O O . LEU A 1 73 ? -8.691 0.796 24.470 1.00 92.38 73 LEU A O 1
ATOM 600 N N . ASP A 1 74 ? -6.867 2.081 24.741 1.00 91.88 74 ASP A N 1
ATOM 601 C CA . ASP A 1 74 ? -6.971 2.164 26.206 1.00 91.88 74 ASP A CA 1
ATOM 602 C C . ASP A 1 74 ? -8.286 2.838 26.655 1.00 91.88 74 ASP A C 1
ATOM 604 O O . ASP A 1 74 ? -8.803 2.559 27.738 1.00 91.88 74 ASP A O 1
ATOM 608 N N . GLN A 1 75 ? -8.853 3.704 25.810 1.00 91.06 75 GLN A N 1
ATOM 609 C CA . GLN A 1 75 ? -10.143 4.371 26.020 1.00 91.06 75 GLN A CA 1
ATOM 610 C C . GLN A 1 75 ? -11.336 3.611 25.418 1.00 91.06 75 GLN A C 1
ATOM 612 O O . GLN A 1 75 ? -12.465 4.094 25.506 1.00 91.06 75 GLN A O 1
ATOM 617 N N . VAL A 1 76 ? -11.113 2.432 24.825 1.00 93.06 76 VAL A N 1
ATOM 618 C CA . VAL A 1 76 ? -12.140 1.617 24.148 1.00 93.06 76 VAL A CA 1
ATOM 619 C C . VAL A 1 76 ? -12.854 2.401 23.030 1.00 93.06 76 VAL A C 1
ATOM 621 O O . VAL A 1 76 ? -14.047 2.236 22.779 1.00 93.06 76 VAL A O 1
ATOM 624 N N . ASN A 1 77 ? -12.121 3.283 22.345 1.00 95.00 77 ASN A N 1
ATOM 625 C CA . ASN A 1 77 ? -12.614 4.059 21.209 1.00 95.00 77 ASN A CA 1
ATOM 626 C C . ASN A 1 77 ? -12.214 3.374 19.893 1.00 95.00 77 ASN A C 1
ATOM 628 O O . ASN A 1 77 ? -11.243 3.754 19.234 1.00 95.00 77 ASN A O 1
ATOM 632 N N . GLU A 1 78 ? -12.959 2.325 19.538 1.00 95.38 78 GLU A N 1
ATOM 633 C CA . GLU A 1 78 ? -12.708 1.514 18.341 1.00 95.38 78 GLU A CA 1
ATOM 634 C C . GLU A 1 78 ? -12.770 2.336 17.046 1.00 95.38 78 GLU A C 1
ATOM 636 O O . GLU A 1 78 ? -11.904 2.187 16.183 1.00 95.38 78 GLU A O 1
ATOM 641 N N . ASP A 1 79 ? -13.760 3.221 16.914 1.00 96.44 79 ASP A N 1
ATOM 642 C CA . ASP A 1 79 ? -13.945 4.034 15.707 1.00 96.44 79 ASP A CA 1
ATOM 643 C C . ASP A 1 79 ? -12.711 4.904 15.434 1.00 96.44 79 ASP A C 1
ATOM 645 O O . ASP A 1 79 ? -12.130 4.865 14.344 1.00 96.44 79 ASP A O 1
ATOM 649 N N . PHE A 1 80 ? -12.217 5.603 16.460 1.00 96.88 80 PHE A N 1
ATOM 650 C CA . PHE A 1 80 ? -11.008 6.406 16.324 1.00 96.88 80 PHE A CA 1
ATOM 651 C C . PHE A 1 80 ? -9.754 5.547 16.110 1.00 96.88 80 PHE A C 1
ATOM 653 O O . PHE A 1 80 ? -8.902 5.902 15.292 1.00 96.88 80 PHE A O 1
ATOM 660 N N . ALA A 1 81 ? -9.647 4.381 16.756 1.00 97.50 81 ALA A N 1
ATOM 661 C CA . ALA A 1 81 ? -8.553 3.443 16.500 1.00 97.50 81 ALA A CA 1
ATOM 662 C C . ALA A 1 81 ? -8.530 2.958 15.035 1.00 97.50 81 ALA A C 1
ATOM 664 O O . ALA A 1 81 ? -7.456 2.870 14.431 1.00 97.50 81 ALA A O 1
ATOM 665 N N . ASN A 1 82 ? -9.698 2.714 14.435 1.00 97.81 82 ASN A N 1
ATOM 666 C CA . ASN A 1 82 ? -9.843 2.343 13.026 1.00 97.81 82 ASN A CA 1
ATOM 667 C C . ASN A 1 82 ? -9.497 3.509 12.082 1.00 97.81 82 ASN A C 1
ATOM 669 O O . ASN A 1 82 ? -8.829 3.308 11.064 1.00 97.81 82 ASN A O 1
ATOM 673 N N . ILE A 1 83 ? -9.856 4.748 12.441 1.00 97.94 83 ILE A N 1
ATOM 6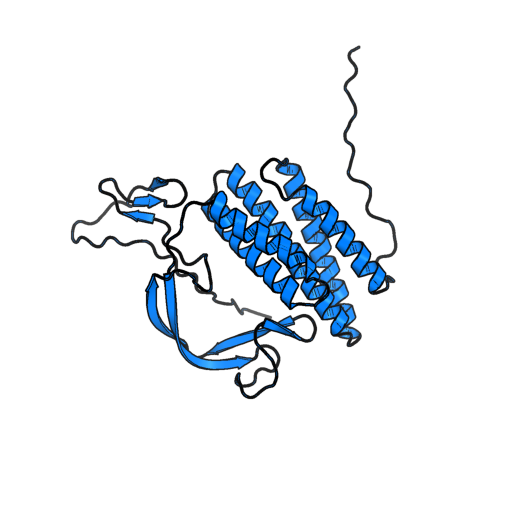74 C CA . ILE A 1 83 ? -9.408 5.951 11.716 1.00 97.94 83 ILE A CA 1
ATOM 675 C C . ILE A 1 83 ? -7.875 6.050 11.721 1.00 97.94 83 ILE A C 1
ATOM 677 O O . ILE A 1 83 ? -7.265 6.318 10.683 1.00 97.94 83 ILE A O 1
ATOM 681 N N . LEU A 1 84 ? -7.237 5.804 12.867 1.00 98.06 84 LEU A N 1
ATOM 682 C CA . LEU A 1 84 ? -5.780 5.856 13.008 1.00 98.06 84 LEU A CA 1
ATOM 683 C C . LEU A 1 84 ? -5.087 4.728 12.233 1.00 98.06 84 LEU A C 1
ATOM 685 O O . LEU A 1 84 ? -4.106 4.988 11.539 1.00 98.06 84 LEU A O 1
ATOM 689 N N . LEU A 1 85 ? -5.640 3.510 12.233 1.00 98.19 85 LEU A N 1
ATOM 690 C CA . LEU A 1 85 ? -5.204 2.442 11.324 1.00 98.19 85 LEU A CA 1
ATOM 691 C C . LEU A 1 85 ? -5.257 2.902 9.856 1.00 98.19 85 LEU A C 1
ATOM 693 O O . LEU A 1 85 ? -4.328 2.649 9.084 1.00 98.19 85 LEU A O 1
ATOM 697 N N . GLY A 1 86 ? -6.315 3.615 9.466 1.00 98.12 86 GLY A N 1
ATOM 698 C CA . GLY A 1 86 ? -6.428 4.199 8.133 1.00 98.12 86 GLY A CA 1
ATOM 699 C C . GLY A 1 86 ? -5.313 5.202 7.826 1.00 98.12 86 GLY A C 1
ATOM 700 O O . GLY A 1 86 ? -4.699 5.118 6.762 1.00 98.12 86 GLY A O 1
ATOM 701 N N . PHE A 1 87 ? -4.969 6.088 8.765 1.00 98.38 87 PHE A N 1
ATOM 702 C CA . PHE A 1 87 ? -3.834 7.003 8.605 1.00 98.38 87 PHE A CA 1
ATOM 703 C C . PHE A 1 87 ? -2.488 6.278 8.495 1.00 98.38 87 PHE A C 1
ATOM 705 O O . PHE A 1 87 ? -1.681 6.656 7.645 1.00 98.38 87 PHE A O 1
ATOM 712 N N . GLU A 1 88 ? -2.241 5.222 9.278 1.00 98.31 88 GLU A N 1
ATOM 713 C CA . GLU A 1 88 ? -1.039 4.385 9.127 1.00 98.31 88 GLU A CA 1
ATOM 714 C C . GLU A 1 88 ? -0.936 3.818 7.701 1.00 98.31 88 GLU A C 1
ATOM 716 O O . GLU A 1 88 ? 0.130 3.876 7.080 1.00 98.31 88 GLU A O 1
ATOM 721 N N . CYS A 1 89 ? -2.059 3.349 7.150 1.00 98.44 89 CYS A N 1
ATOM 722 C CA . CYS A 1 89 ? -2.143 2.836 5.785 1.00 98.44 89 CYS A CA 1
ATOM 723 C C . CYS A 1 89 ? -1.919 3.932 4.724 1.00 98.44 89 CYS A C 1
ATOM 725 O O . CYS A 1 89 ? -1.192 3.709 3.755 1.00 98.44 89 CYS A O 1
ATOM 727 N N . VAL A 1 90 ? -2.475 5.138 4.906 1.00 98.38 90 VAL A N 1
ATOM 728 C CA . VAL A 1 90 ? -2.225 6.291 4.014 1.00 98.38 90 VAL A CA 1
ATOM 729 C C . VAL A 1 90 ? -0.744 6.656 4.009 1.00 98.38 90 VAL A C 1
ATOM 731 O O . VAL A 1 90 ? -0.143 6.837 2.949 1.00 98.38 90 VAL A O 1
ATOM 734 N N . VAL A 1 91 ? -0.144 6.752 5.194 1.00 98.31 91 VAL A N 1
ATOM 735 C CA . VAL A 1 91 ? 1.274 7.074 5.352 1.00 98.31 91 VAL A CA 1
ATOM 736 C C . VAL A 1 91 ? 2.141 6.044 4.640 1.00 98.31 91 VAL A C 1
ATOM 738 O O . VAL A 1 91 ? 3.083 6.413 3.936 1.00 98.31 91 VAL A O 1
ATOM 741 N N . ASP A 1 92 ? 1.819 4.761 4.771 1.00 98.38 92 ASP A N 1
ATOM 742 C CA . ASP A 1 92 ? 2.537 3.710 4.061 1.00 98.38 92 ASP A CA 1
ATOM 743 C C . ASP A 1 92 ? 2.353 3.799 2.549 1.00 98.38 92 ASP A C 1
ATOM 745 O O . ASP A 1 92 ? 3.356 3.736 1.835 1.00 98.38 92 ASP A O 1
ATOM 749 N N . SER A 1 93 ? 1.135 4.056 2.066 1.00 98.56 93 SER A N 1
ATOM 750 C CA . SER A 1 93 ? 0.865 4.283 0.642 1.00 98.56 93 SER A CA 1
ATOM 751 C C . SER A 1 93 ? 1.781 5.366 0.066 1.00 98.56 93 SER A C 1
ATOM 753 O O . SER A 1 93 ? 2.529 5.121 -0.883 1.00 98.56 93 SER A O 1
ATOM 755 N N . LEU A 1 94 ? 1.806 6.543 0.698 1.00 98.56 94 LEU A N 1
ATOM 756 C CA . LEU A 1 94 ? 2.609 7.681 0.245 1.00 98.56 94 LEU A CA 1
ATOM 757 C C . LEU A 1 94 ? 4.113 7.405 0.335 1.00 98.56 94 LEU A C 1
ATOM 759 O O . LEU A 1 94 ? 4.860 7.703 -0.595 1.00 98.56 94 LEU A O 1
ATOM 763 N N . ARG A 1 95 ? 4.586 6.796 1.429 1.00 98.62 95 ARG A N 1
ATOM 764 C CA . ARG A 1 95 ? 6.010 6.452 1.586 1.00 98.62 95 ARG A CA 1
ATOM 765 C C . ARG A 1 95 ? 6.472 5.465 0.525 1.00 98.62 95 ARG A C 1
ATOM 767 O O . ARG A 1 95 ? 7.597 5.572 0.035 1.00 98.62 95 ARG A O 1
ATOM 774 N N . HIS A 1 96 ? 5.642 4.480 0.211 1.00 98.81 96 HIS A N 1
ATOM 775 C CA . HIS A 1 96 ? 5.946 3.499 -0.814 1.00 98.81 96 HIS A CA 1
ATOM 776 C C . HIS A 1 96 ? 5.930 4.126 -2.208 1.00 98.81 96 HIS A C 1
ATOM 778 O O . HIS A 1 96 ? 6.861 3.881 -2.971 1.00 98.81 96 HIS A O 1
ATOM 784 N N . GLU A 1 97 ? 4.991 5.021 -2.505 1.00 98.75 97 GLU A N 1
ATOM 785 C CA . GLU A 1 97 ? 5.004 5.767 -3.763 1.00 98.75 97 GLU A CA 1
ATOM 786 C C . GLU A 1 97 ? 6.258 6.649 -3.910 1.00 98.75 97 GLU A C 1
ATOM 788 O O . GLU A 1 97 ? 6.933 6.604 -4.939 1.00 98.75 97 GLU A O 1
ATOM 793 N N . LEU A 1 98 ? 6.620 7.424 -2.883 1.00 98.81 98 LEU A N 1
ATOM 794 C CA . LEU A 1 98 ? 7.825 8.263 -2.916 1.00 98.81 98 LEU A CA 1
ATOM 795 C C . LEU A 1 98 ? 9.079 7.418 -3.169 1.00 98.81 98 LEU A C 1
ATOM 797 O O . LEU A 1 98 ? 9.896 7.746 -4.030 1.00 98.81 98 LEU A O 1
ATOM 801 N N . ARG A 1 99 ? 9.195 6.275 -2.485 1.00 98.81 99 ARG A N 1
ATOM 802 C CA . ARG A 1 99 ? 10.297 5.326 -2.697 1.00 98.81 99 ARG A CA 1
ATOM 803 C C . ARG A 1 99 ? 10.290 4.691 -4.078 1.00 98.81 99 ARG A C 1
ATOM 805 O O . ARG A 1 99 ? 11.364 4.410 -4.596 1.00 98.81 99 ARG A O 1
ATOM 812 N N . MET A 1 100 ? 9.123 4.443 -4.668 1.00 98.81 100 MET A N 1
ATOM 813 C CA . MET A 1 100 ? 9.034 3.973 -6.050 1.00 98.81 100 MET A CA 1
ATOM 814 C C . MET A 1 100 ? 9.652 5.008 -6.995 1.00 98.81 100 MET A C 1
ATOM 816 O O . MET A 1 100 ? 10.480 4.644 -7.830 1.00 98.81 100 MET A O 1
ATOM 820 N N . TRP A 1 101 ? 9.296 6.289 -6.851 1.00 98.75 101 TRP A N 1
ATOM 821 C CA . TRP A 1 101 ? 9.859 7.349 -7.689 1.00 98.75 101 TRP A CA 1
ATOM 822 C C . TRP A 1 101 ? 11.375 7.477 -7.528 1.00 98.75 101 TRP A C 1
ATOM 824 O O . TRP 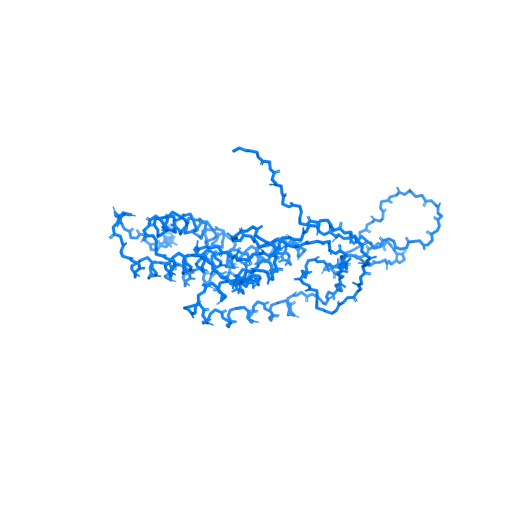A 1 101 ? 12.080 7.572 -8.531 1.00 98.75 101 TRP A O 1
ATOM 834 N N . ILE A 1 102 ? 11.882 7.423 -6.294 1.00 98.81 102 ILE A N 1
ATOM 835 C CA . ILE A 1 102 ? 13.326 7.439 -6.015 1.00 98.81 102 ILE A CA 1
ATOM 836 C C . ILE A 1 102 ? 14.016 6.230 -6.661 1.00 98.81 102 ILE A C 1
ATOM 838 O O . ILE A 1 102 ? 14.967 6.405 -7.420 1.00 98.81 102 ILE A O 1
ATOM 842 N N . ALA A 1 103 ? 13.485 5.020 -6.468 1.00 98.69 103 ALA A N 1
ATOM 843 C CA . ALA A 1 103 ? 14.048 3.800 -7.046 1.00 98.69 103 ALA A CA 1
ATOM 844 C C . ALA A 1 103 ? 14.109 3.847 -8.585 1.00 98.69 103 ALA A C 1
ATOM 846 O O . ALA A 1 103 ? 15.082 3.384 -9.181 1.00 98.69 103 ALA A O 1
ATOM 847 N N . LEU A 1 104 ? 13.115 4.450 -9.250 1.00 98.44 104 LEU A N 1
ATOM 848 C CA . LEU A 1 104 ? 13.158 4.657 -10.703 1.00 98.44 104 LEU A CA 1
ATOM 849 C C . LEU A 1 104 ? 14.302 5.585 -11.123 1.00 98.44 104 LEU A C 1
ATOM 851 O O . LEU A 1 104 ? 15.019 5.268 -12.073 1.00 98.44 104 LEU A O 1
ATOM 855 N N . LYS A 1 105 ? 14.513 6.696 -10.410 1.00 98.38 105 LYS A N 1
ATOM 856 C CA . LYS A 1 105 ? 15.619 7.631 -10.687 1.00 98.38 105 LYS A CA 1
ATOM 857 C C . LYS A 1 105 ? 16.990 6.994 -10.471 1.00 98.38 105 LYS A C 1
ATOM 859 O O . LYS A 1 105 ? 17.934 7.317 -11.184 1.00 98.38 105 LYS A O 1
ATOM 864 N N . GLU A 1 106 ? 17.085 6.071 -9.521 1.00 98.12 106 GLU A N 1
ATOM 865 C CA . GLU A 1 106 ? 18.302 5.313 -9.219 1.00 98.12 106 GLU A CA 1
ATOM 866 C C . GLU A 1 106 ? 18.534 4.127 -10.170 1.00 98.12 106 GLU A C 1
ATOM 868 O O . GLU A 1 106 ? 19.521 3.402 -10.039 1.00 98.12 106 GLU A O 1
ATOM 873 N N . GLY A 1 107 ? 17.644 3.906 -11.144 1.00 96.81 107 GLY A N 1
ATOM 874 C CA . GLY A 1 107 ? 17.765 2.802 -12.093 1.00 96.81 107 GLY A CA 1
ATOM 875 C C . GLY A 1 107 ? 17.473 1.429 -11.480 1.00 96.81 107 GLY A C 1
ATOM 876 O O . GLY A 1 107 ? 17.988 0.424 -11.974 1.00 96.81 107 GLY A O 1
ATOM 877 N N . GLN A 1 108 ? 16.636 1.378 -10.438 1.00 97.75 108 GLN A N 1
ATOM 878 C CA . GLN A 1 108 ? 16.207 0.168 -9.728 1.00 97.75 108 GLN A CA 1
ATOM 879 C C . GLN A 1 108 ? 14.712 -0.135 -9.973 1.00 97.75 108 GLN A C 1
ATOM 881 O O . GLN A 1 108 ? 13.894 -0.061 -9.053 1.00 97.75 108 GLN A O 1
ATOM 886 N N . PRO A 1 109 ? 14.297 -0.479 -11.204 1.00 97.25 109 PRO A N 1
ATOM 887 C CA . PRO A 1 109 ? 12.876 -0.577 -11.532 1.00 97.25 109 PRO A CA 1
ATOM 888 C C . PRO A 1 109 ? 12.184 -1.816 -10.940 1.00 97.25 109 PRO A C 1
ATOM 890 O O . PRO A 1 109 ? 10.976 -1.786 -10.725 1.00 97.25 109 PRO A O 1
ATOM 893 N N . ASP A 1 110 ? 12.919 -2.888 -10.627 1.00 96.50 110 ASP A N 1
ATOM 894 C CA . ASP A 1 110 ? 12.364 -4.025 -9.881 1.00 96.50 110 ASP A CA 1
ATOM 895 C C . ASP A 1 110 ? 11.981 -3.616 -8.452 1.00 96.50 110 ASP A C 1
ATOM 897 O O . ASP A 1 110 ? 10.854 -3.853 -8.025 1.00 96.50 110 ASP A O 1
ATOM 901 N N . ALA A 1 111 ? 12.864 -2.890 -7.757 1.00 97.94 111 ALA A N 1
ATOM 902 C CA . ALA A 1 111 ? 12.549 -2.329 -6.447 1.00 97.94 111 ALA A CA 1
ATOM 903 C C . ALA A 1 111 ? 11.398 -1.317 -6.535 1.00 97.94 111 ALA A C 1
ATOM 905 O O . ALA A 1 111 ? 10.512 -1.318 -5.684 1.00 97.94 111 ALA A O 1
ATOM 906 N N . ALA A 1 112 ? 11.376 -0.477 -7.574 1.00 98.50 112 ALA A N 1
ATOM 907 C CA . ALA A 1 112 ? 10.281 0.459 -7.792 1.00 98.50 112 ALA A CA 1
ATOM 908 C C . ALA A 1 112 ? 8.931 -0.252 -7.953 1.00 98.50 112 ALA A C 1
ATOM 910 O O . ALA A 1 112 ? 7.947 0.182 -7.362 1.00 98.50 112 ALA A O 1
ATOM 911 N N . TRP A 1 113 ? 8.886 -1.364 -8.688 1.00 98.50 113 TRP A N 1
ATOM 912 C CA . TRP A 1 113 ? 7.671 -2.163 -8.811 1.00 98.50 113 TRP A CA 1
ATOM 913 C C . TRP A 1 113 ? 7.174 -2.667 -7.459 1.00 98.50 113 TRP A C 1
ATOM 915 O O . TRP A 1 113 ? 6.015 -2.454 -7.118 1.00 98.50 113 TRP A O 1
ATOM 925 N N . ASP A 1 114 ? 8.045 -3.278 -6.656 1.00 98.31 114 ASP A N 1
ATOM 926 C CA . ASP A 1 114 ? 7.645 -3.796 -5.344 1.00 98.31 114 ASP A CA 1
ATOM 927 C C . ASP A 1 114 ? 7.094 -2.682 -4.446 1.00 98.31 114 ASP A C 1
ATOM 929 O O . ASP A 1 114 ? 6.142 -2.890 -3.688 1.00 98.31 114 ASP A O 1
ATOM 933 N N . ARG A 1 115 ? 7.672 -1.478 -4.561 1.00 98.69 115 ARG A N 1
ATOM 934 C CA . ARG A 1 115 ? 7.183 -0.274 -3.887 1.00 98.69 115 ARG A CA 1
ATOM 935 C C . ARG A 1 115 ? 5.827 0.182 -4.425 1.00 98.69 115 ARG A C 1
ATOM 937 O O . ARG A 1 115 ? 4.986 0.526 -3.604 1.00 98.69 115 ARG A O 1
ATOM 944 N N . LEU A 1 116 ? 5.580 0.140 -5.734 1.00 98.69 116 LEU A N 1
ATOM 945 C CA . LEU A 1 116 ? 4.261 0.439 -6.299 1.00 98.69 116 LEU A CA 1
ATOM 946 C C . LEU A 1 116 ? 3.191 -0.499 -5.739 1.00 98.69 116 LEU A C 1
ATOM 948 O O . LEU A 1 116 ? 2.170 -0.025 -5.249 1.00 98.69 116 LEU A O 1
ATOM 952 N N . ILE A 1 117 ? 3.450 -1.811 -5.756 1.00 98.50 117 ILE A N 1
ATOM 953 C CA . ILE A 1 117 ? 2.481 -2.793 -5.257 1.00 98.50 117 ILE A CA 1
ATOM 954 C C . ILE A 1 117 ? 2.202 -2.552 -3.768 1.00 98.50 117 ILE A C 1
AT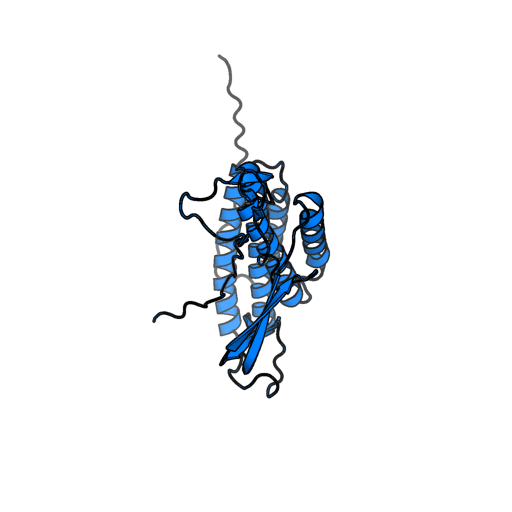OM 956 O O . ILE A 1 117 ? 1.045 -2.528 -3.355 1.00 98.50 117 ILE A O 1
ATOM 960 N N . SER A 1 118 ? 3.236 -2.254 -2.967 1.00 98.69 118 SER A N 1
ATOM 961 C CA . SER A 1 118 ? 3.046 -1.898 -1.551 1.00 98.69 118 SER A CA 1
ATOM 962 C C . SER A 1 118 ? 2.224 -0.622 -1.375 1.00 98.69 118 SER A C 1
ATOM 964 O O . SER A 1 118 ? 1.424 -0.542 -0.446 1.00 98.69 118 SER A O 1
ATOM 966 N N . ALA A 1 119 ? 2.405 0.371 -2.250 1.00 98.62 119 ALA A N 1
ATOM 967 C CA . ALA A 1 119 ? 1.626 1.601 -2.203 1.00 98.62 119 ALA A CA 1
ATOM 968 C C . ALA A 1 119 ? 0.144 1.327 -2.497 1.00 98.62 119 ALA A C 1
ATOM 970 O O . ALA A 1 119 ? -0.725 1.739 -1.735 1.00 98.62 119 ALA A O 1
ATOM 971 N N . GLN A 1 120 ? -0.144 0.567 -3.556 1.00 98.50 120 GLN A N 1
ATOM 972 C CA . GLN A 1 120 ? -1.509 0.201 -3.937 1.00 98.50 120 GLN A CA 1
ATOM 973 C C . GLN A 1 120 ? -2.213 -0.617 -2.840 1.00 98.50 120 GLN A C 1
ATOM 975 O O . GLN A 1 120 ? -3.364 -0.339 -2.502 1.00 98.50 120 GLN A O 1
ATOM 980 N N . GLU A 1 121 ? -1.537 -1.618 -2.267 1.00 97.81 121 GLU A N 1
ATOM 981 C CA . GLU A 1 121 ? -2.068 -2.440 -1.171 1.00 97.81 121 GLU A CA 1
ATOM 982 C C . GLU A 1 121 ? -2.403 -1.593 0.062 1.00 97.81 121 GLU A C 1
ATOM 984 O O . GLU A 1 121 ? -3.512 -1.699 0.593 1.00 97.81 121 GLU A O 1
ATOM 989 N N . ALA A 1 122 ? -1.484 -0.717 0.479 1.00 98.19 122 ALA A N 1
ATOM 990 C CA . ALA A 1 122 ? -1.680 0.172 1.620 1.00 98.19 122 ALA A CA 1
ATOM 991 C C . ALA A 1 122 ? -2.800 1.195 1.367 1.00 98.19 122 ALA A C 1
ATOM 993 O O . ALA A 1 122 ? -3.649 1.407 2.230 1.00 98.19 122 ALA A O 1
ATOM 994 N N . GLY A 1 123 ? -2.879 1.771 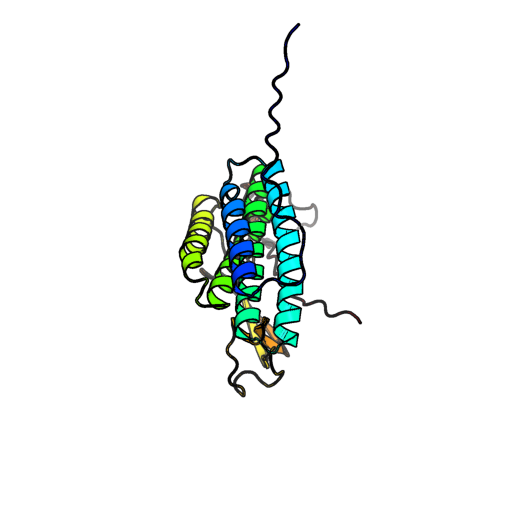0.164 1.00 97.88 123 GLY A N 1
ATOM 995 C CA . GLY A 1 123 ? -3.967 2.673 -0.214 1.00 97.88 123 GLY A CA 1
ATOM 996 C C . GLY A 1 123 ? -5.336 1.985 -0.175 1.00 97.88 123 GLY A C 1
ATOM 997 O O . GLY A 1 123 ? -6.280 2.512 0.413 1.00 97.88 123 GLY A O 1
ATOM 998 N N . ARG A 1 124 ? -5.451 0.762 -0.711 1.00 97.31 124 ARG A N 1
ATOM 999 C CA . ARG A 1 124 ? -6.691 -0.033 -0.615 1.00 97.31 124 ARG A CA 1
ATOM 1000 C C . ARG A 1 124 ? -7.026 -0.409 0.827 1.00 97.31 124 ARG A C 1
ATOM 1002 O O . ARG A 1 124 ? -8.202 -0.444 1.178 1.00 97.31 124 ARG A O 1
ATOM 1009 N N . ALA A 1 125 ? -6.022 -0.696 1.656 1.00 97.56 125 ALA A N 1
ATOM 1010 C CA . ALA A 1 125 ? -6.222 -0.955 3.078 1.00 97.56 125 ALA A CA 1
ATOM 1011 C C . ALA A 1 125 ? -6.778 0.283 3.797 1.00 97.56 125 ALA A C 1
ATOM 1013 O O . ALA A 1 125 ? -7.770 0.160 4.507 1.00 97.56 125 ALA A O 1
ATOM 1014 N N . ALA A 1 126 ? -6.241 1.478 3.537 1.00 97.56 126 ALA A N 1
ATOM 1015 C CA . ALA A 1 126 ? -6.763 2.722 4.106 1.00 97.56 126 ALA A CA 1
ATOM 1016 C C . ALA A 1 126 ? -8.246 2.949 3.766 1.00 97.56 126 ALA A C 1
ATOM 1018 O O . ALA A 1 126 ? -9.028 3.282 4.651 1.00 97.56 126 ALA A O 1
ATOM 1019 N N . VAL A 1 127 ? -8.652 2.703 2.512 1.00 96.94 127 VAL A N 1
ATOM 1020 C CA . VAL A 1 127 ? -10.064 2.809 2.093 1.00 96.94 127 VAL A CA 1
ATOM 1021 C C . VAL A 1 127 ? -10.962 1.835 2.868 1.00 96.94 127 VAL A C 1
ATOM 1023 O O . VAL A 1 127 ? -12.080 2.195 3.227 1.00 96.94 127 VAL A O 1
ATOM 1026 N N . ARG A 1 128 ? -10.481 0.618 3.161 1.00 96.25 128 ARG A N 1
ATOM 1027 C CA . ARG A 1 128 ? -11.221 -0.363 3.978 1.00 96.25 128 ARG A CA 1
ATOM 1028 C C . ARG A 1 128 ? -11.213 -0.043 5.474 1.00 96.25 128 ARG A C 1
ATOM 1030 O O . ARG A 1 128 ? -12.116 -0.485 6.173 1.00 96.25 128 ARG A O 1
ATOM 1037 N N . ALA A 1 129 ? -10.214 0.691 5.962 1.00 96.62 129 ALA A N 1
ATOM 1038 C CA . ALA A 1 129 ? -10.046 0.978 7.385 1.00 96.62 129 ALA A CA 1
ATOM 1039 C C . ALA A 1 129 ? -11.184 1.838 7.956 1.00 96.62 129 ALA A C 1
ATOM 1041 O O . ALA A 1 129 ? -11.591 1.659 9.098 1.00 96.62 129 ALA A O 1
ATOM 1042 N N . HIS A 1 130 ? -11.687 2.804 7.186 1.00 96.19 130 HIS A N 1
ATOM 1043 C CA . HIS A 1 130 ? -12.785 3.658 7.630 1.00 96.19 130 HIS A CA 1
ATOM 1044 C C . HIS A 1 130 ? -13.402 4.421 6.448 1.00 96.19 130 HIS A C 1
ATOM 1046 O O . HIS A 1 130 ? -12.692 4.865 5.543 1.00 96.19 130 HIS A O 1
ATOM 1052 N N . GLN A 1 131 ? -14.717 4.672 6.488 1.00 93.12 131 GLN A N 1
ATOM 1053 C CA . GLN A 1 131 ? -15.449 5.399 5.432 1.00 93.12 131 GLN A CA 1
ATOM 1054 C C . GLN A 1 131 ? -14.894 6.808 5.142 1.00 93.12 131 GLN A C 1
ATOM 1056 O O . GLN A 1 131 ? -15.018 7.323 4.026 1.00 93.12 131 GLN A O 1
ATOM 1061 N N . GLY A 1 132 ? -14.234 7.416 6.134 1.00 93.31 132 GLY A N 1
ATOM 1062 C CA . GLY A 1 132 ? -13.572 8.717 6.016 1.00 93.31 132 GLY A CA 1
ATOM 1063 C C . GLY A 1 132 ? -12.436 8.760 4.985 1.00 93.31 132 GLY A C 1
ATOM 1064 O O . GLY A 1 132 ? -12.057 9.845 4.559 1.00 93.31 132 GLY A O 1
ATOM 1065 N N . PHE A 1 133 ? -11.932 7.608 4.531 1.00 95.12 133 PHE A N 1
ATOM 1066 C CA . PHE A 1 133 ? -10.876 7.514 3.517 1.00 95.12 133 PHE A CA 1
ATOM 1067 C C . PHE A 1 133 ? -11.395 7.213 2.106 1.00 95.12 133 PHE A C 1
ATOM 1069 O O . PHE A 1 133 ? -10.598 6.965 1.205 1.00 95.12 133 PHE A O 1
ATOM 1076 N N . SER A 1 134 ? -12.708 7.267 1.869 1.00 90.44 134 SER A N 1
ATOM 1077 C CA . SER A 1 134 ? -13.308 7.020 0.545 1.00 90.44 134 SER A CA 1
ATOM 1078 C C . SER A 1 134 ? -12.710 7.882 -0.578 1.00 90.44 134 SER A C 1
ATOM 1080 O O . SER A 1 134 ? -12.490 7.380 -1.681 1.00 90.44 134 SER A O 1
ATOM 1082 N N . ALA A 1 135 ? -12.344 9.135 -0.288 1.00 87.75 135 ALA A N 1
ATOM 1083 C CA . ALA A 1 135 ? -11.671 10.033 -1.234 1.00 87.75 135 ALA A CA 1
ATOM 1084 C C . ALA A 1 135 ? -10.281 9.536 -1.691 1.00 87.75 135 ALA A C 1
ATOM 1086 O O . ALA A 1 135 ? -9.763 9.985 -2.710 1.00 87.75 135 ALA A O 1
ATOM 1087 N N . LEU A 1 136 ? -9.661 8.591 -0.975 1.00 91.62 136 LEU A N 1
ATOM 1088 C CA . LEU A 1 136 ? -8.386 7.989 -1.374 1.00 91.62 136 LEU A CA 1
ATOM 1089 C C . LEU A 1 136 ? -8.535 7.014 -2.554 1.00 91.62 136 LEU A C 1
ATOM 1091 O O . LEU A 1 136 ? -7.531 6.646 -3.160 1.00 91.62 136 LEU A O 1
ATOM 1095 N N . THR A 1 137 ? -9.759 6.629 -2.923 1.00 93.62 137 THR A N 1
ATOM 1096 C CA . THR A 1 137 ? -10.015 5.763 -4.085 1.00 93.62 137 THR A CA 1
ATOM 1097 C C . THR A 1 137 ? -9.379 6.334 -5.355 1.00 93.62 137 THR A C 1
ATOM 1099 O O . THR A 1 137 ? -8.656 5.619 -6.043 1.00 93.62 137 THR A O 1
ATOM 1102 N N . GLU A 1 138 ? -9.509 7.643 -5.594 1.00 93.88 138 GLU A N 1
ATOM 1103 C CA . GLU A 1 138 ? -8.888 8.320 -6.745 1.00 93.88 138 GLU A CA 1
ATOM 1104 C C . GLU A 1 138 ? -7.353 8.215 -6.727 1.00 93.88 138 GLU A C 1
ATOM 1106 O O . GLU A 1 138 ? -6.697 8.065 -7.760 1.00 93.88 138 GLU A O 1
ATOM 1111 N N . HIS A 1 139 ? -6.749 8.263 -5.536 1.00 94.69 139 HIS A N 1
ATOM 1112 C CA . HIS A 1 139 ? -5.307 8.091 -5.390 1.00 94.69 139 HIS A CA 1
ATOM 1113 C C . HIS A 1 139 ? -4.874 6.658 -5.726 1.00 94.69 139 HIS A C 1
ATOM 1115 O O . HIS A 1 139 ? -3.873 6.482 -6.421 1.00 94.69 139 HIS A O 1
ATOM 1121 N N . VAL A 1 140 ? -5.627 5.645 -5.281 1.00 96.94 140 VAL A N 1
ATOM 1122 C CA . VAL A 1 140 ? -5.370 4.234 -5.619 1.00 96.94 140 VAL A CA 1
ATOM 1123 C C . VAL A 1 140 ? -5.511 4.001 -7.124 1.00 96.94 140 VAL A C 1
ATOM 1125 O O . VAL A 1 140 ? -4.631 3.398 -7.733 1.00 96.94 140 VAL A O 1
ATOM 1128 N N . GLU A 1 141 ? -6.553 4.544 -7.750 1.00 97.62 141 GLU A N 1
ATOM 1129 C CA . GLU A 1 141 ? -6.754 4.459 -9.202 1.00 97.62 141 GLU A CA 1
ATOM 1130 C C . GLU A 1 141 ? -5.605 5.110 -9.984 1.00 97.62 141 GLU A C 1
ATOM 1132 O O . GLU A 1 141 ? -5.176 4.598 -11.024 1.00 97.62 141 GLU A O 1
ATOM 1137 N N . ARG A 1 142 ? -5.042 6.212 -9.470 1.00 97.56 142 ARG A N 1
ATOM 1138 C CA . ARG A 1 142 ? -3.837 6.818 -10.048 1.00 97.56 142 ARG A CA 1
ATOM 1139 C C . ARG A 1 142 ? -2.629 5.882 -9.950 1.00 97.56 142 ARG A C 1
ATOM 1141 O O . ARG A 1 142 ? -1.878 5.788 -10.920 1.00 97.56 142 ARG A O 1
ATOM 1148 N N . LEU A 1 143 ? -2.433 5.185 -8.828 1.00 98.25 143 LEU A N 1
ATOM 1149 C CA . LEU A 1 143 ? -1.365 4.183 -8.693 1.00 98.25 143 LEU A CA 1
ATOM 1150 C C . LEU A 1 143 ? -1.556 3.023 -9.687 1.00 98.25 143 LEU A C 1
ATOM 1152 O O . LEU A 1 143 ? -0.598 2.605 -10.335 1.00 98.25 143 LEU A O 1
ATOM 1156 N N . ASP A 1 144 ? -2.794 2.575 -9.903 1.00 97.62 144 ASP A N 1
ATOM 1157 C CA . ASP A 1 144 ? -3.122 1.553 -10.910 1.00 97.62 144 ASP A CA 1
ATOM 1158 C C . ASP A 1 144 ? -2.867 2.033 -12.348 1.00 97.62 144 ASP A C 1
ATOM 1160 O O . ASP A 1 144 ? -2.463 1.257 -13.218 1.00 97.62 144 ASP A O 1
ATOM 1164 N N . CYS A 1 145 ? -3.053 3.327 -12.619 1.00 98.12 145 CYS A N 1
ATOM 1165 C CA . CYS A 1 145 ? -2.640 3.931 -13.885 1.00 98.12 145 CYS A CA 1
ATOM 1166 C C . CYS A 1 145 ? -1.111 3.969 -14.031 1.00 98.12 145 CYS A C 1
ATOM 1168 O O . CYS A 1 145 ? -0.594 3.675 -15.110 1.00 98.12 145 CYS A O 1
ATOM 1170 N N . ILE A 1 146 ? -0.383 4.300 -12.960 1.00 98.19 146 ILE A N 1
ATOM 1171 C CA . ILE A 1 146 ? 1.088 4.320 -12.953 1.00 98.19 146 ILE A CA 1
ATOM 1172 C C . ILE A 1 146 ? 1.650 2.940 -13.303 1.00 98.19 146 ILE A C 1
ATOM 1174 O O . ILE A 1 146 ? 2.562 2.864 -14.125 1.00 98.19 146 ILE A O 1
ATOM 1178 N N . GLU A 1 147 ? 1.070 1.862 -12.767 1.00 97.69 147 GLU A N 1
ATOM 1179 C CA . GLU A 1 147 ? 1.449 0.481 -13.101 1.00 97.69 147 GLU A CA 1
ATOM 1180 C C . GLU A 1 147 ? 1.478 0.240 -14.615 1.00 97.69 147 GLU A C 1
ATOM 1182 O O . GLU A 1 147 ? 2.432 -0.325 -15.142 1.00 97.69 147 GLU A O 1
ATOM 1187 N N . LYS A 1 148 ? 0.453 0.723 -15.324 1.00 96.50 148 LYS A N 1
ATOM 1188 C CA . LYS A 1 148 ? 0.255 0.486 -16.762 1.00 96.50 148 LYS A CA 1
ATOM 1189 C C . LYS A 1 148 ? 1.079 1.412 -17.654 1.00 96.50 148 LYS A C 1
ATOM 1191 O O . LYS A 1 148 ? 1.362 1.061 -18.795 1.00 96.50 148 LYS A O 1
ATOM 1196 N N . VAL A 1 149 ? 1.392 2.615 -17.171 1.00 97.31 149 VAL A N 1
ATOM 1197 C CA . VAL A 1 149 ? 2.045 3.666 -17.969 1.00 97.31 149 VAL A CA 1
ATOM 1198 C C . VAL A 1 149 ? 3.557 3.676 -17.770 1.00 97.31 149 VAL A C 1
ATOM 1200 O O . VAL A 1 149 ? 4.297 3.926 -18.719 1.00 97.31 149 VAL A O 1
ATOM 1203 N N . VAL A 1 150 ? 4.024 3.431 -16.545 1.00 97.19 150 VAL A N 1
ATOM 1204 C CA . VAL A 1 150 ? 5.445 3.544 -16.191 1.00 97.19 150 VAL A CA 1
ATOM 1205 C C . VAL A 1 150 ? 6.178 2.216 -16.359 1.00 97.19 150 VAL A C 1
ATOM 1207 O O . VAL A 1 150 ? 7.351 2.214 -16.731 1.00 97.19 150 VAL A O 1
ATOM 1210 N N . PHE A 1 151 ? 5.505 1.091 -16.113 1.00 97.12 151 PHE A N 1
ATOM 1211 C CA . PHE A 1 151 ? 6.126 -0.229 -16.137 1.00 97.12 151 PHE A CA 1
ATOM 1212 C C . PHE A 1 151 ? 5.706 -1.025 -17.385 1.00 97.12 151 PHE A C 1
ATOM 1214 O O . PHE A 1 151 ? 4.570 -0.912 -17.846 1.00 97.12 151 PHE A O 1
ATOM 1221 N N . PRO A 1 152 ? 6.605 -1.848 -17.960 1.00 96.06 152 PRO A N 1
ATOM 1222 C CA . PRO A 1 152 ? 6.255 -2.741 -19.058 1.00 96.06 152 PRO A CA 1
ATOM 1223 C C . PRO A 1 152 ? 5.242 -3.810 -18.610 1.00 96.06 152 PRO A C 1
ATOM 1225 O O . PRO A 1 152 ? 5.169 -4.128 -17.419 1.00 96.06 152 PRO A O 1
ATOM 1228 N N . PRO A 1 153 ? 4.507 -4.441 -19.545 1.00 94.12 153 PRO A N 1
ATOM 1229 C CA . PRO A 1 153 ? 3.593 -5.533 -19.222 1.00 94.12 153 PRO A CA 1
ATOM 1230 C C . PRO A 1 153 ? 4.285 -6.707 -18.513 1.00 94.12 153 PRO A C 1
ATOM 1232 O O . PRO A 1 153 ? 5.262 -7.294 -19.007 1.00 94.12 153 PRO A O 1
ATOM 1235 N N . GLN A 1 154 ? 3.746 -7.074 -17.354 1.00 94.69 154 GLN A N 1
ATOM 1236 C CA . GLN A 1 154 ? 4.237 -8.181 -16.537 1.00 94.69 154 GLN A CA 1
ATOM 1237 C C . GLN A 1 154 ? 3.525 -9.493 -16.889 1.00 94.69 154 GLN A C 1
ATOM 1239 O O . GLN A 1 154 ? 2.446 -9.491 -17.474 1.00 94.69 154 GLN A O 1
ATOM 1244 N N . VAL A 1 155 ? 4.153 -10.620 -16.547 1.00 95.31 155 VAL A N 1
ATOM 1245 C CA . VAL A 1 155 ? 3.522 -11.947 -16.599 1.00 95.31 155 VAL A CA 1
ATOM 1246 C C . VAL A 1 155 ? 3.494 -12.478 -15.183 1.00 95.31 155 VAL A C 1
ATOM 1248 O O . VAL A 1 155 ? 4.554 -12.670 -14.580 1.00 95.31 155 VAL A O 1
ATOM 1251 N N . PHE A 1 156 ? 2.293 -12.683 -14.662 1.00 96.94 156 PHE A N 1
ATOM 1252 C CA . PHE A 1 156 ? 2.100 -13.064 -13.277 1.00 96.94 156 PHE A CA 1
ATOM 1253 C C . PHE A 1 156 ? 1.970 -14.565 -13.107 1.00 96.94 156 PHE A C 1
ATOM 1255 O O . PHE A 1 156 ? 1.555 -15.296 -14.008 1.00 96.94 156 PHE A O 1
ATOM 1262 N N . VAL A 1 157 ? 2.329 -15.007 -11.911 1.00 95.06 157 VAL A N 1
ATOM 1263 C CA . VAL A 1 157 ? 2.114 -16.370 -11.457 1.00 95.06 157 VAL A CA 1
ATOM 1264 C C . VAL A 1 157 ? 1.404 -16.343 -10.117 1.00 95.06 157 VAL A C 1
ATOM 1266 O O . VAL A 1 157 ? 1.580 -15.424 -9.322 1.00 95.06 157 VAL A O 1
ATOM 1269 N N . SER A 1 158 ? 0.607 -17.364 -9.851 1.00 94.12 158 SER A N 1
ATOM 1270 C CA . SER A 1 158 ? -0.022 -17.565 -8.554 1.00 94.12 158 SER A CA 1
ATOM 1271 C C . SER A 1 158 ? 0.151 -19.006 -8.108 1.00 94.12 158 SER A C 1
ATOM 1273 O O . SER A 1 158 ? 0.296 -19.908 -8.934 1.00 94.12 158 SER A O 1
ATOM 1275 N N . THR A 1 159 ? 0.169 -19.207 -6.794 1.00 92.12 159 THR A N 1
ATOM 1276 C CA . THR A 1 159 ? 0.298 -20.529 -6.179 1.00 92.12 159 THR A CA 1
ATOM 1277 C C . THR A 1 159 ? -1.063 -20.967 -5.655 1.00 92.12 159 THR A C 1
ATOM 1279 O O . THR A 1 159 ? -1.686 -20.250 -4.872 1.00 92.12 159 THR A O 1
ATOM 1282 N N . GLY A 1 160 ? -1.508 -22.149 -6.072 1.00 91.31 160 GLY A N 1
ATOM 1283 C CA . GLY A 1 160 ? -2.633 -22.849 -5.471 1.00 91.31 160 GLY A CA 1
ATOM 1284 C C . GLY A 1 160 ? -2.175 -23.610 -4.229 1.00 91.31 160 GLY A C 1
ATOM 1285 O O . GLY A 1 160 ? -1.180 -24.338 -4.276 1.00 91.31 160 GLY A O 1
ATOM 1286 N N . PHE A 1 161 ? -2.902 -23.452 -3.125 1.00 92.19 161 PHE A N 1
ATOM 1287 C CA . PHE A 1 161 ? -2.653 -24.171 -1.877 1.00 92.19 161 PHE A CA 1
ATOM 1288 C C . PHE A 1 161 ? -3.840 -25.062 -1.516 1.00 92.19 161 PHE A C 1
ATOM 1290 O O . PHE A 1 161 ? -4.993 -24.649 -1.634 1.00 92.19 161 PHE A O 1
ATOM 1297 N N . ILE A 1 162 ? -3.548 -26.248 -0.989 1.00 93.56 162 ILE A N 1
ATOM 1298 C CA . ILE A 1 162 ? -4.491 -27.046 -0.207 1.00 93.56 162 ILE A CA 1
ATOM 1299 C C . ILE A 1 162 ? -4.422 -26.528 1.227 1.00 93.56 162 ILE A C 1
ATOM 1301 O O . ILE A 1 162 ? -3.338 -26.491 1.812 1.00 93.56 162 ILE A O 1
ATOM 1305 N N . VAL A 1 163 ? -5.558 -26.118 1.788 1.00 93.19 163 VAL A N 1
ATOM 1306 C CA . VAL A 1 163 ? -5.650 -25.557 3.143 1.00 93.19 163 VAL A CA 1
ATOM 1307 C C . VAL A 1 163 ? -6.441 -26.513 4.027 1.00 93.19 163 VAL A C 1
ATOM 1309 O O . VAL A 1 163 ? -7.563 -26.879 3.687 1.00 93.19 163 VAL A O 1
ATOM 1312 N N . GLY A 1 164 ? -5.847 -26.944 5.142 1.00 93.81 164 GLY A N 1
ATOM 1313 C CA . GLY A 1 164 ? -6.490 -27.889 6.060 1.00 93.81 164 GLY A CA 1
ATOM 1314 C C . GLY A 1 164 ? -7.459 -27.237 7.050 1.00 93.81 164 GLY A C 1
ATOM 1315 O O . GLY A 1 164 ? -8.482 -27.832 7.371 1.00 93.81 164 GLY A O 1
ATOM 1316 N N . SER A 1 165 ? -7.123 -26.051 7.558 1.00 94.12 165 SER A N 1
ATOM 1317 C CA . SER A 1 165 ? -7.999 -25.204 8.388 1.00 94.12 165 SER A CA 1
ATOM 1318 C C . SER A 1 165 ? -7.560 -23.748 8.312 1.00 94.12 165 SER A C 1
ATOM 1320 O O . SER A 1 165 ? -6.465 -23.452 7.821 1.00 94.12 165 SER A O 1
ATOM 1322 N N . GLN A 1 166 ? -8.400 -22.836 8.786 1.00 96.06 166 GLN A N 1
ATOM 1323 C CA . GLN A 1 166 ? -8.143 -21.400 8.760 1.00 96.06 166 GLN A CA 1
ATOM 1324 C C . GLN A 1 166 ? -8.583 -20.763 10.074 1.00 96.06 166 GLN A C 1
ATOM 1326 O O . GLN A 1 166 ? -9.661 -21.054 10.567 1.00 96.06 166 GLN A O 1
ATOM 1331 N N . GLU A 1 167 ? -7.773 -19.864 10.625 1.00 97.31 167 GLU A N 1
ATOM 1332 C CA . GLU A 1 167 ? -8.093 -19.153 11.870 1.00 97.31 167 GLU A CA 1
ATOM 1333 C C . GLU A 1 167 ? -8.332 -17.662 11.601 1.00 97.31 167 GLU A C 1
ATOM 1335 O O . GLU A 1 167 ? -7.666 -17.057 10.758 1.00 97.31 167 GLU A O 1
ATOM 1340 N N . CYS A 1 168 ? -9.261 -17.053 12.338 1.00 97.19 168 CYS A N 1
ATOM 1341 C CA . CYS A 1 168 ? -9.443 -15.603 12.365 1.00 97.19 168 CYS A CA 1
ATOM 1342 C C . CYS A 1 168 ? -8.343 -14.942 13.211 1.00 97.19 168 CYS A C 1
ATOM 1344 O O . CYS A 1 168 ? -8.157 -15.312 14.369 1.00 97.19 168 CYS A O 1
ATOM 1346 N N . SER A 1 169 ? -7.657 -13.916 12.695 1.00 96.81 169 SER A N 1
ATOM 1347 C CA . SER A 1 169 ? -6.621 -13.210 13.467 1.00 96.81 169 SER A CA 1
ATOM 1348 C C . SER A 1 169 ? -7.154 -12.398 14.652 1.00 96.81 169 SER A C 1
ATOM 1350 O O . SER A 1 169 ? -6.386 -12.111 15.562 1.00 96.81 169 SER A O 1
ATOM 1352 N N . ILE A 1 170 ? -8.439 -12.023 14.651 1.00 96.19 170 ILE A N 1
ATOM 1353 C CA . ILE A 1 170 ? -9.038 -11.186 15.705 1.00 96.19 170 ILE A CA 1
ATOM 1354 C C . ILE A 1 170 ? -9.435 -12.012 16.931 1.00 96.19 170 ILE A C 1
ATOM 1356 O O . ILE A 1 170 ? -9.237 -11.581 18.062 1.00 96.19 170 ILE A O 1
ATOM 1360 N N . CYS A 1 171 ? -10.000 -13.204 16.725 1.00 95.25 171 CYS A N 1
ATOM 1361 C CA . CYS A 1 171 ? -10.543 -14.024 17.817 1.00 95.25 171 CYS A CA 1
ATOM 1362 C C . CYS A 1 171 ? -9.916 -15.418 17.945 1.00 95.25 171 CYS A C 1
ATOM 1364 O O . CYS A 1 171 ? -10.170 -16.106 18.931 1.00 95.25 171 CYS A O 1
ATOM 1366 N N . GLY A 1 172 ? -9.104 -15.847 16.975 1.00 94.62 172 GLY A N 1
ATOM 1367 C CA . GLY A 1 172 ? -8.408 -17.135 16.985 1.00 94.62 172 GLY A CA 1
ATOM 1368 C C . GLY A 1 172 ? -9.286 -18.361 16.723 1.00 94.62 172 GLY A C 1
ATOM 1369 O O . GLY A 1 172 ? -8.767 -19.474 16.717 1.00 94.62 172 GLY A O 1
ATOM 1370 N N . THR A 1 173 ? -10.596 -18.200 16.516 1.00 95.50 173 THR A N 1
ATOM 1371 C CA . THR A 1 173 ? -11.492 -19.317 16.181 1.00 95.50 173 THR A CA 1
ATOM 1372 C C . THR A 1 173 ? -11.348 -19.725 14.718 1.00 95.50 173 THR A C 1
ATOM 1374 O O . THR A 1 173 ? -10.783 -18.980 13.910 1.00 95.50 173 THR A O 1
ATOM 1377 N N . GLU A 1 174 ? -11.895 -20.892 14.366 1.00 95.38 174 GLU A N 1
ATOM 1378 C CA . GLU A 1 174 ? -11.985 -21.317 12.968 1.00 95.38 174 GLU A CA 1
ATOM 1379 C C . GLU A 1 174 ? -12.730 -20.247 12.155 1.00 95.38 174 GLU A C 1
ATOM 1381 O O . GLU A 1 174 ? -13.774 -19.723 12.562 1.00 95.38 174 GLU A O 1
ATOM 1386 N N . TYR A 1 175 ? -12.152 -19.873 11.019 1.00 93.56 175 TYR A N 1
ATOM 1387 C CA . TYR A 1 175 ? -12.728 -18.872 10.142 1.00 93.56 175 TYR A CA 1
ATOM 1388 C C . TYR A 1 175 ? -14.016 -19.415 9.513 1.00 93.56 175 TYR A C 1
ATOM 1390 O O . TYR A 1 175 ? -14.024 -20.493 8.925 1.00 93.56 175 TYR A O 1
ATOM 1398 N N . GLY A 1 176 ? -15.103 -18.653 9.633 1.00 92.00 176 GLY A N 1
ATOM 1399 C CA . GLY A 1 176 ? -16.459 -19.086 9.277 1.00 92.00 176 GLY A CA 1
ATOM 1400 C C . GLY A 1 176 ? -17.352 -19.375 10.488 1.00 92.00 176 GLY A C 1
ATOM 1401 O O . GLY A 1 176 ? -18.569 -19.273 10.357 1.00 92.00 176 GLY A O 1
ATOM 1402 N N . ASP A 1 177 ? -16.766 -19.620 11.665 1.00 95.62 177 ASP A N 1
ATOM 1403 C CA . ASP A 1 177 ? -17.499 -19.817 12.927 1.00 95.62 177 ASP A CA 1
ATOM 1404 C C . ASP A 1 177 ? -17.620 -18.521 13.763 1.00 95.62 177 ASP A C 1
ATOM 1406 O O . ASP A 1 177 ? -18.115 -18.539 14.890 1.00 95.62 177 ASP A O 1
ATOM 1410 N N . CYS A 1 178 ? -17.165 -17.381 13.231 1.00 95.00 178 CYS A N 1
ATOM 1411 C CA . CYS A 1 178 ? -17.236 -16.063 13.866 1.00 95.00 178 CYS A CA 1
ATOM 1412 C C . CYS A 1 178 ? -17.752 -14.991 12.896 1.00 95.00 178 CYS A C 1
ATOM 1414 O O . CYS A 1 178 ? -17.626 -15.143 11.683 1.00 95.00 178 CYS A O 1
ATOM 1416 N N . ASP A 1 179 ? -18.216 -13.859 13.430 1.00 95.38 179 ASP A N 1
ATOM 1417 C CA . ASP A 1 179 ? -18.749 -12.738 12.636 1.00 95.38 179 ASP A CA 1
ATOM 1418 C C . ASP A 1 179 ? -17.667 -11.797 12.052 1.00 95.38 179 ASP A C 1
ATOM 1420 O O . ASP A 1 179 ? -17.990 -10.811 11.386 1.00 95.38 179 ASP A O 1
ATOM 1424 N N . HIS A 1 180 ? -16.377 -12.066 12.292 1.00 95.75 180 HIS A N 1
ATOM 1425 C CA . HIS A 1 180 ? -15.285 -11.252 11.749 1.00 95.75 180 HIS A CA 1
ATOM 1426 C C . HIS A 1 180 ? -15.063 -11.530 10.260 1.00 95.75 180 HIS A C 1
ATOM 1428 O O . HIS A 1 180 ? -14.915 -12.679 9.842 1.00 95.75 180 HIS A O 1
ATOM 1434 N N . LEU A 1 181 ? -14.974 -10.465 9.466 1.00 95.31 181 LEU A N 1
ATOM 1435 C CA . LEU A 1 181 ? -14.812 -10.541 8.016 1.00 95.31 181 LEU A CA 1
ATOM 1436 C C . LEU A 1 181 ? -13.386 -10.169 7.600 1.00 95.31 181 LEU A C 1
ATOM 1438 O O . LEU A 1 181 ? -12.852 -9.148 8.035 1.00 95.31 181 LEU A O 1
ATOM 1442 N N . GLU A 1 182 ? -12.779 -10.969 6.720 1.00 95.12 182 GLU A N 1
ATOM 1443 C CA . GLU A 1 182 ? -11.440 -10.698 6.183 1.00 95.12 182 GLU A CA 1
ATOM 1444 C C . GLU A 1 182 ? -11.333 -9.285 5.584 1.00 95.12 182 GLU A C 1
ATOM 1446 O O . GLU A 1 182 ? -12.148 -8.858 4.766 1.00 95.12 182 GLU A O 1
ATOM 1451 N N . GLY A 1 183 ? -10.292 -8.556 5.984 1.00 93.81 183 GLY A N 1
ATOM 1452 C CA . GLY A 1 183 ? -9.995 -7.216 5.491 1.00 93.81 183 GLY A CA 1
ATOM 1453 C C . GLY A 1 183 ? -10.840 -6.095 6.101 1.00 93.81 183 GLY A C 1
ATOM 1454 O O . GLY A 1 183 ? -10.615 -4.943 5.721 1.00 93.81 183 GLY A O 1
ATOM 1455 N N . ILE A 1 184 ? -11.752 -6.407 7.030 1.00 95.50 184 ILE A N 1
ATOM 1456 C CA . ILE A 1 184 ? -12.485 -5.431 7.846 1.00 95.50 184 ILE A CA 1
ATOM 1457 C C . ILE A 1 184 ? -11.687 -5.131 9.126 1.00 95.50 184 ILE A C 1
ATOM 1459 O O . ILE A 1 184 ? -11.082 -6.047 9.695 1.00 95.50 184 ILE A O 1
ATOM 1463 N N . PRO A 1 185 ? -11.615 -3.857 9.546 1.00 96.44 185 PRO A N 1
ATOM 1464 C CA . PRO A 1 185 ? -10.910 -3.456 10.753 1.00 96.44 185 PRO A CA 1
ATOM 1465 C C . PRO A 1 185 ? -11.753 -3.681 12.013 1.00 96.44 185 PRO A C 1
ATOM 1467 O O . PRO A 1 185 ? -12.954 -3.420 12.020 1.00 96.44 185 PRO A O 1
ATOM 1470 N N . TYR A 1 186 ? -11.094 -4.122 13.078 1.00 95.81 186 TYR A N 1
ATOM 1471 C CA . TYR A 1 186 ? -11.641 -4.309 14.416 1.00 95.81 186 TYR A CA 1
ATOM 1472 C C . TYR A 1 186 ? -10.592 -3.830 15.416 1.00 95.81 186 TYR A C 1
ATOM 1474 O O . TYR A 1 186 ? -9.456 -4.302 15.386 1.00 95.81 186 TYR A O 1
ATOM 1482 N N . ASN A 1 187 ? -10.950 -2.887 16.289 1.00 94.69 187 ASN A N 1
ATOM 1483 C CA . ASN A 1 187 ? -10.036 -2.327 17.297 1.00 94.69 187 ASN A CA 1
ATOM 1484 C C . ASN A 1 187 ? -8.659 -1.913 16.733 1.00 94.69 187 ASN A C 1
ATOM 1486 O O . ASN A 1 187 ? -7.613 -2.232 17.294 1.00 94.69 187 ASN A O 1
ATOM 1490 N N . GLY A 1 188 ? -8.642 -1.197 15.607 1.00 95.62 188 GLY A N 1
ATOM 1491 C CA . GLY A 1 188 ? -7.409 -0.671 15.017 1.00 95.62 188 GLY A CA 1
ATOM 1492 C C . GLY A 1 188 ? -6.511 -1.713 14.337 1.00 95.62 188 GLY A C 1
ATOM 1493 O O . GLY A 1 188 ? -5.352 -1.394 14.041 1.00 95.62 188 GLY A O 1
ATOM 1494 N N . GLU A 1 189 ? -7.033 -2.912 14.049 1.00 96.25 189 GLU A N 1
ATOM 1495 C CA . GLU A 1 189 ? -6.351 -3.993 13.326 1.00 96.25 189 GLU A CA 1
ATOM 1496 C C . GLU A 1 189 ? -7.253 -4.624 12.255 1.00 96.25 189 GLU A C 1
ATOM 1498 O O . GLU A 1 189 ? -8.460 -4.732 12.435 1.00 96.25 189 GLU A O 1
ATOM 1503 N N . PHE A 1 190 ? -6.692 -5.071 11.127 1.00 97.31 190 PHE A N 1
ATOM 1504 C CA . PHE A 1 190 ? -7.471 -5.805 10.122 1.00 97.31 190 PHE A CA 1
ATOM 1505 C C . PHE A 1 190 ? -7.646 -7.270 10.513 1.00 97.31 190 PHE A C 1
ATOM 1507 O O . PHE A 1 190 ? -6.682 -7.935 10.890 1.00 97.31 190 PHE A O 1
ATOM 1514 N N . CYS A 1 191 ? -8.847 -7.809 10.302 1.00 97.06 191 CYS A N 1
ATOM 1515 C CA . CYS A 1 191 ? -9.048 -9.250 10.342 1.00 97.06 191 CYS A CA 1
ATOM 1516 C C . CYS A 1 191 ? -8.338 -9.916 9.157 1.00 97.06 191 CYS A C 1
ATOM 1518 O O . CYS A 1 191 ? -8.630 -9.635 7.993 1.00 97.06 191 CYS A O 1
ATOM 1520 N N . LEU A 1 192 ? -7.421 -10.828 9.460 1.00 95.94 192 LEU A N 1
ATOM 1521 C CA . LEU A 1 192 ? -6.701 -11.661 8.510 1.00 95.94 192 LEU A CA 1
ATOM 1522 C C . LEU A 1 192 ? -7.139 -13.113 8.682 1.00 95.94 192 LEU A C 1
ATOM 1524 O O . LEU A 1 192 ? -7.351 -13.584 9.802 1.00 95.94 192 LEU A O 1
ATOM 1528 N N . VAL A 1 193 ? -7.224 -13.836 7.569 1.00 95.38 193 VAL A N 1
ATOM 1529 C CA . VAL A 1 193 ? -7.425 -15.285 7.585 1.00 95.38 193 VAL A CA 1
ATOM 1530 C C . VAL A 1 193 ? -6.058 -15.951 7.620 1.00 95.38 193 VAL A C 1
ATOM 1532 O O . VAL A 1 193 ? -5.260 -15.799 6.696 1.00 95.38 193 VAL A O 1
ATOM 1535 N N . LEU A 1 194 ? -5.779 -16.687 8.692 1.00 95.31 194 LEU A N 1
ATOM 1536 C CA . LEU A 1 194 ? -4.507 -17.362 8.921 1.00 95.31 194 LEU A CA 1
ATOM 1537 C C . LEU A 1 194 ? -4.627 -18.829 8.484 1.00 95.31 194 LEU A C 1
ATOM 1539 O O . LEU A 1 194 ? -5.137 -19.653 9.249 1.00 95.31 194 LEU A O 1
ATOM 1543 N N . PRO A 1 195 ? -4.185 -19.200 7.267 1.00 93.19 195 PRO A N 1
ATOM 1544 C CA . PRO A 1 195 ? -4.273 -20.579 6.815 1.00 93.19 195 PRO A CA 1
ATOM 1545 C C . PRO A 1 195 ? -3.310 -21.470 7.607 1.00 93.19 195 PRO A C 1
ATOM 1547 O O . PRO A 1 195 ? -2.144 -21.132 7.821 1.00 93.19 195 PRO A O 1
ATOM 1550 N N . LYS A 1 196 ? -3.788 -22.645 8.013 1.00 93.12 196 LYS A N 1
ATOM 1551 C CA . LYS A 1 196 ? -3.015 -23.674 8.712 1.00 93.12 196 LYS A CA 1
ATOM 1552 C C . LYS A 1 196 ? -2.944 -24.939 7.874 1.00 93.12 196 LYS A C 1
ATOM 1554 O O . LYS A 1 196 ? -3.846 -25.248 7.094 1.00 93.12 196 LYS A O 1
ATOM 1559 N N . ARG A 1 197 ? -1.875 -25.713 8.100 1.00 90.62 197 ARG A N 1
ATOM 1560 C CA . ARG A 1 197 ? -1.645 -27.011 7.442 1.00 90.62 197 ARG A CA 1
ATOM 1561 C C . ARG A 1 197 ? -1.747 -26.874 5.920 1.00 90.62 197 ARG A C 1
ATOM 1563 O O . ARG A 1 197 ? -2.561 -27.533 5.280 1.00 90.62 197 ARG A O 1
ATOM 1570 N N . THR A 1 198 ? -0.961 -25.954 5.370 1.00 93.06 198 THR A N 1
ATOM 1571 C CA . THR A 1 198 ? -0.954 -25.667 3.939 1.00 93.06 198 THR A CA 1
ATOM 1572 C C . THR A 1 198 ? -0.015 -26.610 3.196 1.00 93.06 198 THR A C 1
ATOM 1574 O O . THR A 1 198 ? 1.076 -26.929 3.669 1.00 93.06 198 THR A O 1
ATOM 1577 N N . ALA A 1 199 ? -0.434 -27.047 2.013 1.00 93.06 199 ALA A N 1
ATOM 1578 C CA . ALA A 1 199 ? 0.413 -27.753 1.060 1.00 93.06 199 ALA A CA 1
ATOM 1579 C C . ALA A 1 199 ? 0.301 -27.080 -0.309 1.00 93.06 199 ALA A C 1
ATOM 1581 O O . ALA A 1 199 ? -0.776 -26.622 -0.688 1.00 93.06 199 ALA A O 1
ATOM 1582 N N . ILE A 1 200 ? 1.410 -26.998 -1.041 1.00 93.06 200 ILE A N 1
ATOM 1583 C CA . ILE A 1 200 ? 1.402 -26.477 -2.411 1.00 93.06 200 ILE A CA 1
ATOM 1584 C C . ILE A 1 200 ? 0.722 -27.511 -3.311 1.00 93.06 200 ILE A C 1
ATOM 1586 O O . ILE A 1 200 ? 1.098 -28.681 -3.287 1.00 93.06 200 ILE A O 1
ATOM 1590 N N . ASP A 1 201 ? -0.252 -27.064 -4.098 1.00 93.69 201 ASP A N 1
ATOM 1591 C CA . ASP A 1 201 ? -0.927 -27.874 -5.113 1.00 93.69 201 ASP A CA 1
ATOM 1592 C C . ASP A 1 201 ? -0.299 -27.634 -6.490 1.00 93.69 201 ASP A C 1
ATOM 1594 O O . ASP A 1 201 ? 0.293 -28.525 -7.097 1.00 93.69 201 ASP A O 1
ATOM 1598 N N . HIS A 1 202 ? -0.356 -26.386 -6.960 1.00 91.94 202 HIS A N 1
ATOM 1599 C CA . HIS A 1 202 ? 0.132 -26.010 -8.281 1.00 91.94 202 HIS A CA 1
ATOM 1600 C C . HIS A 1 202 ? 0.626 -24.561 -8.326 1.00 91.94 202 HIS A C 1
ATOM 1602 O O . HIS A 1 202 ? 0.362 -23.756 -7.434 1.00 91.94 202 HIS A O 1
ATOM 1608 N N . VAL A 1 203 ? 1.320 -24.218 -9.411 1.00 93.94 203 VAL A N 1
ATOM 1609 C CA . VAL A 1 203 ? 1.620 -22.835 -9.796 1.00 93.94 203 VAL A CA 1
ATOM 1610 C C . VAL A 1 203 ? 1.032 -22.604 -11.182 1.00 93.94 203 VAL A C 1
ATOM 1612 O O . VAL A 1 203 ? 1.257 -23.407 -12.088 1.00 93.94 203 VAL A O 1
ATOM 1615 N N . ALA A 1 204 ? 0.278 -21.523 -11.347 1.00 94.81 204 ALA A N 1
ATOM 1616 C CA . ALA A 1 204 ? -0.374 -21.164 -12.602 1.00 94.81 204 ALA A CA 1
ATOM 1617 C C . ALA A 1 204 ? 0.054 -19.770 -13.062 1.00 94.81 204 ALA A C 1
ATOM 1619 O O . ALA A 1 204 ? 0.303 -18.888 -12.242 1.00 94.81 204 ALA A O 1
ATOM 1620 N N . ILE A 1 205 ? 0.106 -19.570 -14.380 1.00 96.06 205 ILE A N 1
ATOM 1621 C CA . ILE A 1 205 ? 0.179 -18.235 -14.982 1.00 96.06 205 ILE A CA 1
ATOM 1622 C C . ILE A 1 205 ? -1.233 -17.652 -14.960 1.00 96.06 205 ILE A C 1
ATOM 1624 O O . ILE A 1 205 ? -2.177 -18.328 -15.369 1.00 96.06 205 ILE A O 1
ATOM 1628 N N . VAL A 1 206 ? -1.375 -16.424 -14.467 1.00 95.81 206 VAL A N 1
ATOM 1629 C CA . VAL A 1 206 ? -2.674 -15.765 -14.268 1.00 95.81 206 VAL A CA 1
ATOM 1630 C C . VAL A 1 206 ? -2.619 -14.306 -14.707 1.00 95.81 206 VAL A C 1
ATOM 1632 O O . VAL A 1 206 ? -1.543 -13.709 -14.736 1.00 95.81 206 VAL A O 1
ATOM 1635 N N . ASP A 1 207 ? -3.778 -13.723 -15.010 1.00 93.25 207 ASP A N 1
ATOM 1636 C CA . ASP A 1 207 ? -3.881 -12.302 -15.367 1.00 93.25 207 ASP A CA 1
ATOM 1637 C C . ASP A 1 207 ? -3.951 -11.390 -14.131 1.00 93.25 207 ASP A C 1
ATOM 1639 O O . ASP A 1 207 ? -3.390 -10.294 -14.136 1.00 93.25 207 ASP A O 1
ATOM 1643 N N . ASP A 1 208 ? -4.607 -11.846 -13.059 1.00 92.38 208 ASP A N 1
ATOM 1644 C CA . ASP A 1 208 ? -4.840 -11.066 -11.838 1.00 92.38 208 ASP A CA 1
ATOM 1645 C C . ASP A 1 208 ? -4.447 -11.874 -10.585 1.00 92.38 208 ASP A C 1
ATOM 1647 O O . ASP A 1 208 ? -5.277 -12.576 -10.001 1.00 92.38 208 ASP A O 1
ATOM 1651 N N . PRO A 1 209 ? -3.156 -11.876 -10.194 1.00 94.12 209 PRO A N 1
ATOM 1652 C CA . PRO A 1 209 ? -2.716 -12.546 -8.977 1.00 94.12 209 PRO A CA 1
ATOM 1653 C C . PRO A 1 209 ? -3.127 -11.744 -7.733 1.00 94.12 209 PRO A C 1
ATOM 1655 O O . PRO A 1 209 ? -3.202 -10.517 -7.763 1.00 94.12 209 PRO A O 1
ATOM 1658 N N . ARG A 1 210 ? -3.265 -12.428 -6.588 1.00 90.19 210 ARG A N 1
ATOM 1659 C CA . ARG A 1 210 ? -3.415 -11.757 -5.284 1.00 90.19 210 ARG A CA 1
ATOM 1660 C C . ARG A 1 210 ? -2.224 -10.845 -4.961 1.00 90.19 210 ARG A C 1
ATOM 1662 O O . ARG A 1 210 ? -2.430 -9.752 -4.452 1.00 90.19 210 ARG A O 1
ATOM 1669 N N . ASP A 1 211 ? -1.004 -11.301 -5.248 1.00 93.50 211 ASP A N 1
ATOM 1670 C CA . ASP A 1 211 ? 0.221 -10.511 -5.100 1.00 93.50 211 ASP A CA 1
ATOM 1671 C C . ASP A 1 211 ? 0.886 -10.328 -6.469 1.00 93.50 211 ASP A C 1
ATOM 1673 O O . ASP A 1 211 ? 1.386 -11.275 -7.081 1.00 93.50 211 ASP A O 1
ATOM 1677 N N . ARG A 1 212 ? 0.912 -9.082 -6.947 1.00 94.75 212 ARG A N 1
ATOM 1678 C CA . ARG A 1 212 ? 1.513 -8.693 -8.233 1.00 94.75 212 ARG A CA 1
ATOM 1679 C C . ARG A 1 212 ? 3.046 -8.687 -8.210 1.00 94.75 212 ARG A C 1
ATOM 1681 O O . ARG A 1 212 ? 3.682 -8.452 -9.239 1.00 94.75 212 ARG A O 1
ATOM 1688 N N . ARG A 1 213 ? 3.680 -8.969 -7.070 1.00 95.31 213 ARG A N 1
ATOM 1689 C CA . ARG A 1 213 ? 5.122 -9.262 -6.994 1.00 95.31 213 ARG A CA 1
ATOM 1690 C C . ARG A 1 213 ? 5.438 -10.671 -7.486 1.00 95.31 213 ARG A C 1
ATOM 1692 O O . ARG A 1 213 ? 6.547 -10.913 -7.959 1.00 95.31 213 ARG A O 1
ATOM 1699 N N . CYS A 1 214 ? 4.468 -11.587 -7.449 1.00 94.50 214 CYS A N 1
ATOM 1700 C CA . CYS A 1 214 ? 4.604 -12.925 -8.016 1.00 94.50 214 CYS A CA 1
ATOM 1701 C C . CYS A 1 214 ? 4.564 -12.855 -9.546 1.00 94.50 214 CYS A C 1
ATOM 1703 O O . CYS A 1 214 ? 3.523 -12.989 -10.190 1.00 94.50 214 CYS A O 1
ATOM 1705 N N . ARG A 1 215 ? 5.733 -12.623 -10.141 1.00 95.19 215 ARG A N 1
ATOM 1706 C CA . ARG A 1 215 ? 5.891 -12.436 -11.581 1.00 95.19 215 ARG A CA 1
ATOM 1707 C C . ARG A 1 215 ? 7.128 -13.131 -12.116 1.00 95.19 215 ARG A C 1
ATOM 1709 O O . ARG A 1 215 ? 8.107 -13.356 -11.406 1.00 95.19 215 ARG A O 1
ATOM 1716 N N . ILE A 1 216 ? 7.108 -13.398 -13.412 1.00 94.25 216 ILE A N 1
ATOM 1717 C CA . ILE A 1 216 ? 8.309 -13.773 -14.150 1.00 94.25 216 ILE A CA 1
ATOM 1718 C C . ILE A 1 216 ? 9.180 -12.520 -14.272 1.00 94.25 216 ILE A C 1
ATOM 1720 O O . ILE A 1 216 ? 8.719 -11.506 -14.788 1.00 94.25 216 ILE A O 1
ATOM 1724 N N . THR A 1 217 ? 10.430 -12.571 -13.809 1.00 94.81 217 THR A N 1
ATOM 1725 C CA . THR A 1 217 ? 11.360 -11.423 -13.859 1.00 94.81 217 THR A CA 1
ATOM 1726 C C . THR A 1 217 ? 12.356 -11.514 -15.009 1.00 94.81 217 THR A C 1
ATOM 1728 O O . THR A 1 217 ? 12.833 -10.489 -15.494 1.00 94.81 217 THR A O 1
ATOM 1731 N N . THR A 1 218 ? 12.627 -12.719 -15.514 1.00 94.50 218 THR A N 1
ATOM 1732 C CA . THR A 1 218 ? 13.547 -12.948 -16.632 1.00 94.50 218 THR A CA 1
ATOM 1733 C C . THR A 1 218 ? 12.934 -13.828 -17.714 1.00 94.50 218 THR A C 1
ATOM 1735 O O . THR A 1 218 ? 12.096 -14.687 -17.445 1.00 94.50 218 THR A O 1
ATOM 1738 N N . VAL A 1 219 ? 13.347 -13.611 -18.963 1.00 92.88 219 VAL A N 1
ATOM 1739 C CA . VAL A 1 219 ? 12.982 -14.453 -20.108 1.00 92.88 219 VAL A CA 1
ATOM 1740 C C . VAL A 1 219 ? 14.231 -15.062 -20.745 1.00 92.88 219 VAL A C 1
ATOM 1742 O O . VAL A 1 219 ? 15.220 -14.351 -20.932 1.00 92.88 219 VAL A O 1
ATOM 1745 N N . PRO A 1 220 ? 14.221 -16.364 -21.074 1.00 92.44 220 PRO A N 1
ATOM 1746 C CA . PRO A 1 220 ? 15.334 -17.011 -21.758 1.00 92.44 220 PRO A CA 1
ATOM 1747 C C . PRO A 1 220 ? 15.463 -16.500 -23.201 1.00 92.44 220 PRO A C 1
ATOM 1749 O O . PRO A 1 220 ? 14.469 -16.234 -23.874 1.00 92.44 220 PRO A O 1
ATOM 1752 N N . THR A 1 221 ? 16.699 -16.380 -23.676 1.00 90.56 221 THR A N 1
ATOM 1753 C CA . THR A 1 221 ? 17.076 -16.005 -25.046 1.00 90.56 221 THR A CA 1
ATOM 1754 C C . THR A 1 221 ? 18.326 -16.784 -25.467 1.00 90.56 221 THR A C 1
ATOM 1756 O O . THR A 1 221 ? 19.028 -17.335 -24.619 1.00 90.56 221 THR A O 1
ATOM 1759 N N . ASP A 1 222 ? 18.673 -16.766 -26.755 1.00 89.44 222 ASP A N 1
ATOM 1760 C CA . ASP A 1 222 ? 19.881 -17.439 -27.269 1.00 89.44 222 ASP A CA 1
ATOM 1761 C C . ASP A 1 222 ? 21.191 -16.919 -26.643 1.00 89.44 222 ASP A C 1
ATOM 1763 O O . ASP A 1 222 ? 22.207 -17.608 -26.645 1.00 89.44 222 ASP A O 1
ATOM 1767 N N . GLN A 1 223 ? 21.180 -15.697 -26.099 1.00 86.62 223 GLN A N 1
ATOM 1768 C CA . GLN A 1 223 ? 22.348 -15.022 -25.518 1.00 86.62 223 GLN A CA 1
ATOM 1769 C C . GLN A 1 223 ? 22.365 -15.048 -23.977 1.00 86.62 223 GLN A C 1
ATOM 1771 O O . GLN A 1 223 ? 23.146 -14.324 -23.360 1.00 86.62 223 GLN A O 1
ATOM 1776 N N . GLY A 1 224 ? 21.498 -15.846 -23.345 1.00 89.62 224 GLY A N 1
ATOM 1777 C CA . GLY A 1 224 ? 21.308 -15.887 -21.891 1.00 89.62 224 GLY A CA 1
ATOM 1778 C C . GLY A 1 224 ? 19.892 -15.474 -21.496 1.00 89.62 224 GLY A C 1
ATOM 1779 O O . GLY A 1 224 ? 18.952 -15.643 -22.267 1.00 89.62 224 GLY A O 1
ATOM 1780 N N . SER A 1 225 ? 19.703 -14.914 -20.306 1.00 92.88 225 SER A N 1
ATOM 1781 C CA . SER A 1 225 ? 18.394 -14.411 -19.869 1.00 92.88 225 SER A CA 1
ATOM 1782 C C . SER A 1 225 ? 18.306 -12.898 -20.018 1.00 92.88 225 SER A C 1
ATOM 1784 O O . SER A 1 225 ? 19.281 -12.197 -19.770 1.00 92.88 225 SER A O 1
ATOM 1786 N N . ARG A 1 226 ? 17.140 -12.367 -20.386 1.00 94.06 226 ARG A N 1
ATOM 1787 C CA . ARG A 1 226 ? 16.865 -10.927 -20.330 1.00 94.06 226 ARG A CA 1
ATOM 1788 C C . ARG A 1 226 ? 15.952 -10.599 -19.166 1.00 94.06 226 ARG A C 1
ATOM 1790 O O . ARG A 1 226 ? 14.925 -11.251 -18.993 1.00 94.06 226 ARG A O 1
ATOM 1797 N N . ASN A 1 227 ? 16.296 -9.562 -18.414 1.00 94.31 227 ASN A N 1
ATOM 1798 C CA . ASN A 1 227 ? 15.417 -8.984 -17.405 1.00 94.31 227 ASN A CA 1
ATOM 1799 C C . ASN A 1 227 ? 14.191 -8.355 -18.089 1.00 94.31 227 ASN A C 1
ATOM 1801 O O . ASN A 1 227 ? 14.342 -7.556 -19.011 1.00 94.31 227 ASN A O 1
ATOM 1805 N N . ARG A 1 228 ? 12.974 -8.701 -17.665 1.00 93.81 228 ARG A N 1
ATOM 1806 C CA . ARG A 1 228 ? 11.734 -8.215 -18.297 1.00 93.81 228 ARG A CA 1
ATOM 1807 C C . ARG A 1 228 ? 11.465 -6.732 -18.055 1.00 93.81 228 ARG A C 1
ATOM 1809 O O . ARG A 1 228 ? 10.745 -6.121 -18.837 1.00 93.81 228 ARG A O 1
ATOM 1816 N N . MET A 1 229 ? 12.035 -6.168 -16.995 1.00 93.88 229 MET A N 1
ATOM 1817 C CA . MET A 1 229 ? 11.839 -4.778 -16.607 1.00 93.88 229 MET A CA 1
ATOM 1818 C C . MET A 1 229 ? 12.787 -3.833 -17.353 1.00 93.88 229 MET A C 1
ATOM 1820 O O . MET A 1 229 ? 12.369 -2.818 -17.899 1.00 93.88 229 MET A O 1
ATOM 1824 N N . THR A 1 230 ? 14.077 -4.176 -17.395 1.00 94.38 230 THR A N 1
ATOM 1825 C CA . THR A 1 230 ? 15.140 -3.338 -17.984 1.00 94.38 230 THR A CA 1
ATOM 1826 C C . THR A 1 230 ? 15.554 -3.760 -19.390 1.00 94.38 230 THR A C 1
ATOM 1828 O O . THR A 1 230 ? 16.286 -3.034 -20.059 1.00 94.38 230 THR A O 1
ATOM 1831 N N . TRP A 1 231 ? 15.161 -4.961 -19.818 1.00 93.88 231 TRP A N 1
ATOM 1832 C CA . TRP A 1 231 ? 15.606 -5.624 -21.046 1.00 93.88 231 TRP A CA 1
ATOM 1833 C C . TRP A 1 231 ? 17.116 -5.907 -21.146 1.00 93.88 231 TRP A C 1
ATOM 1835 O O . TRP A 1 231 ? 17.603 -6.353 -22.193 1.00 93.88 231 TRP A O 1
ATOM 1845 N N . LYS A 1 232 ? 17.874 -5.695 -20.063 1.00 94.06 232 LYS A N 1
ATOM 1846 C CA . LYS A 1 232 ? 19.306 -6.008 -19.998 1.00 94.06 232 LYS A CA 1
ATOM 1847 C C . LYS A 1 232 ? 19.530 -7.519 -20.078 1.00 94.06 232 LYS A C 1
ATOM 1849 O O . LYS A 1 232 ? 18.739 -8.299 -19.550 1.00 94.06 232 LYS A O 1
ATOM 1854 N N . LEU A 1 233 ? 20.617 -7.917 -20.742 1.00 94.06 233 LEU A N 1
ATOM 1855 C CA . LEU A 1 233 ? 21.110 -9.293 -20.708 1.00 94.06 233 LEU A CA 1
ATOM 1856 C C . LEU A 1 233 ? 21.737 -9.563 -19.340 1.00 94.06 233 LEU A C 1
ATOM 1858 O O . LEU A 1 233 ? 22.638 -8.846 -18.910 1.00 94.06 233 LEU A O 1
ATOM 1862 N N . GLU A 1 234 ? 21.269 -10.612 -18.687 1.00 86.94 234 GLU A N 1
ATOM 1863 C CA . GLU A 1 234 ? 21.839 -11.179 -17.477 1.00 86.94 234 GLU A CA 1
ATOM 1864 C C . GLU A 1 234 ? 22.560 -12.470 -17.880 1.00 86.94 234 GLU A C 1
ATOM 1866 O O . GLU A 1 234 ? 21.953 -13.400 -18.421 1.00 86.94 234 GLU A O 1
ATOM 1871 N N . SER A 1 235 ? 23.880 -12.510 -17.683 1.00 67.44 235 SER A N 1
ATOM 1872 C CA . SER A 1 235 ? 24.691 -13.680 -18.018 1.00 67.44 235 SER A CA 1
ATOM 1873 C C . SER A 1 235 ? 24.263 -14.875 -17.171 1.00 67.44 235 SER A C 1
ATOM 1875 O O . SER A 1 235 ? 24.261 -14.797 -15.940 1.00 67.44 235 SER A O 1
ATOM 1877 N N . SER A 1 236 ? 23.954 -15.993 -17.827 1.00 53.91 236 SER A N 1
ATOM 1878 C CA . SER A 1 236 ? 23.777 -17.284 -17.168 1.00 53.91 236 SER A CA 1
ATOM 1879 C C . SER A 1 236 ? 25.033 -17.598 -16.360 1.00 53.91 236 SER A C 1
ATOM 1881 O O . SER A 1 236 ? 26.124 -17.661 -16.933 1.00 53.91 236 SER A O 1
ATOM 1883 N N . ALA A 1 237 ? 24.895 -17.784 -15.046 1.00 43.16 237 ALA A N 1
ATOM 1884 C CA . ALA A 1 237 ? 25.978 -18.313 -14.231 1.00 43.16 237 ALA A CA 1
ATOM 1885 C C . ALA A 1 237 ? 26.519 -19.589 -14.901 1.00 43.16 237 ALA A C 1
ATOM 1887 O O . ALA A 1 237 ? 25.770 -20.500 -15.250 1.00 43.16 237 ALA A O 1
ATOM 1888 N N . SER A 1 238 ? 27.821 -19.598 -15.152 1.00 36.53 238 SER A N 1
ATOM 1889 C CA . SER A 1 238 ? 28.548 -20.664 -15.827 1.00 36.53 238 SER A CA 1
ATOM 1890 C C . SER A 1 238 ? 28.383 -22.017 -15.124 1.00 36.53 238 SER A C 1
ATOM 1892 O O . SER A 1 238 ? 28.741 -22.134 -13.954 1.00 36.53 238 SER A O 1
ATOM 1894 N N . GLY A 1 239 ? 27.973 -23.046 -15.876 1.00 35.53 239 GLY A N 1
ATOM 1895 C CA . GLY A 1 239 ? 28.393 -24.433 -15.636 1.00 35.53 239 GLY A CA 1
ATOM 1896 C C . GLY A 1 239 ? 27.296 -25.459 -15.327 1.00 35.53 239 GLY A C 1
ATOM 1897 O O . GLY A 1 239 ? 27.084 -25.814 -14.178 1.00 35.53 239 GLY A O 1
ATOM 1898 N N . SER A 1 240 ? 26.685 -26.046 -16.356 1.00 29.62 240 SER A N 1
ATOM 1899 C CA . SER A 1 240 ? 26.842 -27.480 -16.660 1.00 29.62 240 SER A CA 1
ATOM 1900 C C . SER A 1 240 ? 26.069 -27.827 -17.934 1.00 29.62 240 SER A C 1
ATOM 1902 O O . SER A 1 240 ? 24.962 -27.364 -18.187 1.00 29.62 240 SER A O 1
ATOM 1904 N N . THR A 1 241 ? 26.727 -28.594 -18.789 1.00 36.44 241 THR A N 1
ATOM 1905 C CA . THR A 1 241 ? 26.199 -29.156 -20.026 1.00 36.44 241 THR A CA 1
ATOM 1906 C C . THR A 1 241 ? 25.045 -30.118 -19.749 1.00 36.44 241 THR A C 1
ATOM 1908 O O . THR A 1 241 ? 25.237 -31.092 -19.025 1.00 36.44 241 THR A O 1
ATOM 1911 N N . GLY A 1 242 ? 23.909 -29.914 -20.420 1.00 34.00 242 GLY A N 1
ATOM 1912 C CA . GLY A 1 242 ? 22.901 -30.951 -20.642 1.00 34.00 242 GLY A CA 1
ATOM 1913 C C . GLY A 1 242 ? 21.489 -30.570 -20.201 1.00 34.00 242 GLY A C 1
ATOM 1914 O O . GLY A 1 242 ? 21.226 -30.399 -19.020 1.00 34.00 242 GLY A O 1
ATOM 1915 N N . SER A 1 243 ? 20.578 -30.579 -21.177 1.00 30.33 243 SER A N 1
ATOM 1916 C CA . SER A 1 243 ? 19.122 -30.409 -21.074 1.00 30.33 243 SER A CA 1
ATOM 1917 C C . SER A 1 243 ? 18.599 -28.971 -21.145 1.00 30.33 243 SER A C 1
ATOM 1919 O O . SER A 1 243 ? 18.909 -28.109 -20.328 1.00 30.33 243 SER A O 1
ATOM 1921 N N . MET A 1 244 ? 17.753 -28.745 -22.153 1.00 32.72 244 MET A N 1
ATOM 1922 C CA . MET A 1 244 ? 16.896 -27.575 -22.342 1.00 32.72 244 MET A CA 1
ATOM 1923 C C . MET A 1 244 ? 15.860 -27.494 -21.211 1.00 32.72 244 MET A C 1
ATOM 1925 O O . MET A 1 244 ? 14.686 -27.798 -21.404 1.00 32.72 244 MET A O 1
ATOM 1929 N N . ALA A 1 245 ? 16.287 -27.089 -20.021 1.00 30.23 245 ALA A N 1
ATOM 1930 C CA . ALA A 1 245 ? 15.400 -26.576 -18.992 1.00 30.23 245 ALA A CA 1
ATOM 1931 C C . ALA A 1 245 ? 15.627 -25.066 -18.934 1.00 30.23 245 ALA A C 1
ATOM 1933 O O . ALA A 1 245 ? 16.585 -24.581 -18.336 1.00 30.23 245 ALA A O 1
ATOM 1934 N N . ALA A 1 246 ? 14.770 -24.314 -19.623 1.00 33.84 246 ALA A N 1
ATOM 1935 C CA . ALA A 1 246 ? 14.673 -22.878 -19.432 1.00 33.84 246 ALA A CA 1
ATOM 1936 C C . ALA A 1 246 ? 14.127 -22.627 -18.020 1.00 33.84 246 ALA A C 1
ATOM 1938 O O . ALA A 1 246 ? 12.922 -22.503 -17.813 1.00 33.84 246 ALA A O 1
ATOM 1939 N N . THR A 1 247 ? 15.014 -22.616 -17.030 1.00 32.75 247 THR A N 1
ATOM 1940 C CA . THR A 1 247 ? 14.657 -22.333 -15.643 1.00 32.75 247 THR A CA 1
ATOM 1941 C C . THR A 1 247 ? 14.426 -20.832 -15.516 1.00 32.75 247 THR A C 1
ATOM 1943 O O . THR A 1 247 ? 15.323 -20.074 -15.147 1.00 32.75 247 THR A O 1
ATOM 1946 N N . GLY A 1 248 ? 13.221 -20.380 -15.868 1.00 35.31 248 GLY A N 1
ATOM 1947 C CA . GLY A 1 248 ? 12.737 -19.080 -15.423 1.00 35.31 248 GLY A CA 1
ATOM 1948 C C . GLY A 1 248 ? 12.841 -19.042 -13.901 1.00 35.31 248 GLY A C 1
ATOM 1949 O O . GLY A 1 248 ? 12.315 -19.923 -13.220 1.00 35.31 248 GLY A O 1
ATOM 1950 N N . ARG A 1 249 ? 13.571 -18.067 -13.354 1.00 39.31 249 ARG A N 1
ATOM 1951 C CA . ARG A 1 249 ? 13.602 -17.862 -11.905 1.00 39.31 249 ARG A CA 1
ATOM 1952 C C . ARG A 1 249 ? 12.243 -17.312 -11.491 1.00 39.31 249 ARG A C 1
ATOM 1954 O O . ARG A 1 249 ? 11.975 -16.126 -11.648 1.00 39.31 249 ARG A O 1
ATOM 1961 N N . ILE A 1 250 ? 11.388 -18.194 -10.987 1.00 42.53 250 ILE A N 1
ATOM 1962 C CA . ILE A 1 250 ? 10.180 -17.807 -10.270 1.00 42.53 250 ILE A CA 1
ATOM 1963 C C . ILE A 1 250 ? 10.619 -17.480 -8.843 1.00 42.53 250 ILE A C 1
ATOM 1965 O O . ILE A 1 250 ? 10.992 -18.373 -8.084 1.00 42.53 250 ILE A O 1
ATOM 1969 N N . LEU A 1 251 ? 10.613 -16.197 -8.485 1.00 40.62 251 LEU A N 1
ATOM 1970 C CA . LEU A 1 251 ? 10.686 -15.795 -7.084 1.00 40.62 251 LEU A CA 1
ATOM 1971 C C . LEU A 1 251 ? 9.288 -15.983 -6.493 1.00 40.62 251 LEU A C 1
ATOM 1973 O O . LEU A 1 251 ? 8.408 -15.144 -6.669 1.00 40.62 251 LEU A O 1
ATOM 1977 N N . ILE A 1 252 ? 9.070 -17.122 -5.837 1.00 36.47 252 ILE A N 1
ATOM 1978 C CA . ILE A 1 252 ? 7.890 -17.325 -4.996 1.00 36.47 252 ILE A CA 1
ATOM 1979 C C . ILE A 1 252 ? 8.206 -16.646 -3.665 1.00 36.47 252 ILE A C 1
ATOM 1981 O O . ILE A 1 252 ? 9.013 -17.150 -2.886 1.00 36.47 252 ILE A O 1
ATOM 1985 N N . ALA A 1 253 ? 7.619 -15.475 -3.426 1.00 31.56 253 ALA A N 1
ATOM 1986 C CA . ALA A 1 253 ? 7.675 -14.845 -2.117 1.00 31.56 253 ALA A CA 1
ATOM 1987 C C . ALA A 1 253 ? 6.851 -15.698 -1.141 1.00 31.56 253 ALA A C 1
ATOM 1989 O O . ALA A 1 253 ? 5.625 -15.734 -1.208 1.00 31.56 253 ALA A O 1
ATOM 1990 N N . SER A 1 254 ? 7.520 -16.426 -0.249 1.00 30.59 254 SER A N 1
ATOM 1991 C CA . SER A 1 254 ? 6.870 -17.016 0.915 1.00 30.59 254 SER A CA 1
ATOM 1992 C C . SER A 1 254 ? 6.702 -15.921 1.963 1.00 30.59 254 SER A C 1
ATOM 1994 O O . SER A 1 254 ? 7.692 -15.441 2.516 1.00 30.59 254 SER A O 1
ATOM 1996 N N . SER A 1 255 ? 5.465 -15.527 2.261 1.00 30.98 255 SER A N 1
ATOM 1997 C CA . SER A 1 255 ? 5.151 -14.727 3.445 1.00 30.98 255 SER A CA 1
ATOM 1998 C C . SER A 1 255 ? 5.303 -15.601 4.695 1.00 30.98 255 SER A C 1
ATOM 2000 O O . SER A 1 255 ? 4.322 -16.045 5.290 1.00 30.98 255 SER A O 1
ATOM 2002 N N . THR A 1 256 ? 6.538 -15.916 5.076 1.00 32.09 256 THR A N 1
ATOM 2003 C CA . THR A 1 256 ? 6.821 -16.433 6.413 1.00 32.09 256 THR A CA 1
ATOM 2004 C C . THR A 1 256 ? 6.801 -15.239 7.352 1.00 32.09 256 THR A C 1
ATOM 2006 O O . THR A 1 256 ? 7.749 -14.455 7.384 1.00 32.09 256 THR A O 1
ATOM 2009 N N . GLY A 1 257 ? 5.699 -15.077 8.085 1.00 32.22 257 GLY A N 1
ATOM 2010 C CA . GLY A 1 257 ? 5.719 -14.298 9.312 1.00 32.22 257 GLY A CA 1
ATOM 2011 C C . GLY A 1 257 ? 6.762 -14.921 10.232 1.00 32.22 257 GLY A C 1
ATOM 2012 O O . GLY A 1 257 ? 6.572 -16.034 10.716 1.00 32.22 257 GLY A O 1
ATOM 2013 N N . SER A 1 258 ? 7.891 -14.240 10.401 1.00 28.86 258 SER A N 1
ATOM 2014 C CA . SER A 1 258 ? 8.855 -14.541 11.450 1.00 28.86 258 SER A CA 1
ATOM 2015 C C . SER A 1 258 ? 8.212 -14.149 12.777 1.00 28.86 258 SER A C 1
ATOM 2017 O O . SER A 1 258 ? 8.260 -12.987 13.180 1.00 28.86 258 SER A O 1
ATOM 2019 N N . GLY A 1 259 ? 7.532 -15.108 13.398 1.00 37.47 259 GLY A N 1
ATOM 2020 C CA . GLY A 1 259 ? 7.403 -15.138 14.843 1.00 37.47 259 GLY A CA 1
ATOM 2021 C C . GLY A 1 259 ? 8.690 -15.728 15.400 1.00 37.47 259 GLY A C 1
ATOM 2022 O O . GLY A 1 259 ? 8.930 -16.900 15.166 1.00 37.47 259 GLY A O 1
ATOM 2023 N N . ASP A 1 260 ? 9.478 -14.877 16.048 1.00 28.16 260 ASP A N 1
ATOM 2024 C CA . ASP A 1 260 ? 10.540 -15.116 17.038 1.00 28.16 260 ASP A CA 1
ATOM 2025 C C . ASP A 1 260 ? 10.720 -13.717 17.679 1.00 28.16 260 ASP A C 1
ATOM 2027 O O . ASP A 1 260 ? 10.772 -12.729 16.947 1.00 28.16 260 ASP A O 1
ATOM 2031 N N . ASP A 1 261 ? 10.809 -13.432 18.972 1.00 29.94 261 ASP A N 1
ATOM 2032 C CA . ASP A 1 261 ? 10.744 -14.139 20.246 1.00 29.94 261 ASP A CA 1
ATOM 2033 C C . ASP A 1 261 ? 10.669 -12.993 21.292 1.00 29.94 261 ASP A C 1
ATOM 2035 O O . ASP A 1 261 ? 11.477 -12.070 21.197 1.00 29.94 261 ASP A O 1
ATOM 2039 N N . ILE A 1 262 ? 9.749 -13.076 22.269 1.00 35.50 262 ILE A N 1
ATOM 2040 C CA . ILE A 1 262 ? 9.648 -12.275 23.526 1.00 35.50 262 ILE A CA 1
ATOM 2041 C C . ILE A 1 262 ? 9.457 -10.749 23.406 1.00 35.50 262 ILE A C 1
ATOM 2043 O O . ILE A 1 262 ? 10.395 -10.013 23.032 1.00 35.50 262 ILE A O 1
#

Secondary structure (DSSP, 8-state):
-----------PPPPPS-TT---HHHHHHHHHHHHHHHHTT-STTS-HHHHHHHHHHHHHHHHHHHHHHHHHHHTT-HHHHHHHHHHHHHHHHHHHHHHHHHHHHTT-HHHHHHHHHHHHHHHHHHHHH-GGGGGGHHHHHHHHHHHHHHSPPP-EEEEEEEEEEEEETTT-SBTTSSS--TT-EETTEE--EEEEEEEEEEEEEESS-SSTT-BB-EEEETTEEEETTT--EEPPPS-----------B------------

pLDDT: mean 85.1, std 22.35, range [28.16, 98.81]